Protein AF-A0A6C0B0J7-F1 (afdb_monomer_lite)

Structure (mmCIF, N/CA/C/O backbone):
data_AF-A0A6C0B0J7-F1
#
_entry.id   AF-A0A6C0B0J7-F1
#
loop_
_atom_site.group_PDB
_atom_site.id
_atom_site.type_symbol
_atom_site.label_atom_id
_atom_site.label_alt_id
_atom_site.label_comp_id
_atom_site.label_asym_id
_atom_site.label_entity_id
_atom_site.label_seq_id
_atom_site.pdbx_PDB_ins_code
_atom_site.Cartn_x
_atom_site.Cartn_y
_atom_site.Cartn_z
_atom_site.occupancy
_atom_site.B_iso_or_equiv
_atom_site.auth_seq_id
_atom_site.auth_comp_id
_atom_site.auth_asym_id
_atom_site.auth_atom_id
_atom_site.pdbx_PDB_model_num
ATOM 1 N N . MET A 1 1 ? 29.605 15.758 13.268 1.00 41.44 1 MET A N 1
ATOM 2 C CA . MET A 1 1 ? 28.356 16.310 13.845 1.00 41.44 1 MET A CA 1
ATOM 3 C C . MET A 1 1 ? 27.513 16.859 12.708 1.00 41.44 1 MET A C 1
ATOM 5 O O . MET A 1 1 ? 28.053 17.612 11.910 1.00 41.44 1 MET A O 1
ATOM 9 N N . LYS A 1 2 ? 26.243 16.453 12.584 1.00 50.75 2 LYS A N 1
ATOM 10 C CA . LYS A 1 2 ? 25.345 16.986 11.546 1.00 50.75 2 LYS A CA 1
ATOM 11 C C . LYS A 1 2 ? 25.038 18.454 11.876 1.00 50.75 2 LYS A C 1
ATOM 13 O O . LYS A 1 2 ? 24.606 18.749 12.987 1.00 50.75 2 LYS A O 1
ATOM 18 N N . THR A 1 3 ? 25.334 19.365 10.956 1.00 81.12 3 THR A N 1
ATOM 19 C CA . THR A 1 3 ? 25.018 20.794 11.077 1.00 81.12 3 THR A CA 1
ATOM 20 C C . THR A 1 3 ? 23.512 21.006 10.946 1.00 81.12 3 THR A C 1
ATOM 22 O O . THR A 1 3 ? 22.916 20.465 10.020 1.00 81.12 3 THR A O 1
ATOM 25 N N . PHE A 1 4 ? 22.918 21.794 11.847 1.00 84.69 4 PHE A N 1
ATOM 26 C CA . PHE A 1 4 ? 21.488 22.119 11.824 1.00 84.69 4 PHE A CA 1
ATOM 27 C C . PHE A 1 4 ? 21.094 22.841 10.521 1.00 84.69 4 PHE A C 1
ATOM 29 O O . PHE A 1 4 ? 21.651 23.900 10.208 1.00 84.69 4 PHE A O 1
ATOM 36 N N . ASN A 1 5 ? 20.142 22.280 9.777 1.00 87.31 5 ASN A N 1
ATOM 37 C CA . ASN A 1 5 ? 19.631 22.813 8.518 1.00 87.31 5 ASN A CA 1
ATOM 38 C C . ASN A 1 5 ? 18.439 23.755 8.764 1.00 87.31 5 ASN A C 1
ATOM 40 O O . ASN A 1 5 ? 17.275 23.360 8.754 1.00 87.31 5 ASN A O 1
ATOM 44 N N . TRP A 1 6 ? 18.741 25.031 8.995 1.00 91.12 6 TRP A N 1
ATOM 45 C CA . TRP A 1 6 ? 17.732 26.038 9.334 1.00 91.12 6 TRP A CA 1
ATOM 46 C C . TRP A 1 6 ? 16.707 26.295 8.215 1.00 91.12 6 TRP A C 1
ATOM 48 O O . TRP A 1 6 ? 15.561 26.614 8.523 1.00 91.12 6 TRP A O 1
ATOM 58 N N . GLU A 1 7 ? 17.091 26.139 6.946 1.00 87.44 7 GLU A N 1
ATOM 59 C CA . GLU A 1 7 ? 16.191 26.320 5.799 1.00 87.44 7 GLU A CA 1
ATOM 60 C C . GLU A 1 7 ? 15.142 25.211 5.775 1.00 87.44 7 GLU A C 1
ATOM 62 O O . GLU A 1 7 ? 13.945 25.492 5.723 1.00 87.44 7 GLU A O 1
ATOM 67 N N . GLN A 1 8 ? 15.582 23.956 5.933 1.00 79.12 8 GLN A N 1
ATOM 68 C CA . GLN A 1 8 ? 14.677 22.814 6.048 1.00 79.12 8 GLN A CA 1
ATOM 69 C C . GLN A 1 8 ? 13.785 22.929 7.286 1.00 79.12 8 GLN A C 1
ATOM 71 O O . GLN A 1 8 ? 12.595 22.638 7.223 1.00 79.12 8 GLN A O 1
ATOM 76 N N . TYR A 1 9 ? 14.339 23.396 8.405 1.00 83.94 9 TYR A N 1
ATOM 77 C CA . TYR A 1 9 ? 13.578 23.630 9.626 1.00 83.94 9 TYR A CA 1
ATOM 78 C C . TYR A 1 9 ? 12.447 24.650 9.423 1.00 83.94 9 TYR A C 1
ATOM 80 O O . TYR A 1 9 ? 11.327 24.393 9.839 1.00 83.94 9 TYR A O 1
ATOM 88 N N . ILE A 1 10 ? 12.692 25.781 8.754 1.00 84.69 10 ILE A N 1
ATOM 89 C CA . ILE A 1 10 ? 11.620 26.747 8.445 1.00 84.69 10 ILE A CA 1
ATOM 90 C C . ILE A 1 10 ? 10.615 26.148 7.458 1.00 84.69 10 ILE A C 1
ATOM 92 O O . ILE A 1 10 ? 9.412 26.316 7.633 1.00 84.69 10 ILE A O 1
ATOM 96 N N . GLN A 1 11 ? 11.091 25.423 6.444 1.00 74.00 11 GLN A N 1
ATOM 97 C CA . GLN A 1 11 ? 10.222 24.782 5.457 1.00 74.00 11 GLN A CA 1
ATOM 98 C C . GLN A 1 11 ? 9.265 23.765 6.097 1.00 74.00 11 GLN A C 1
ATOM 100 O O . GLN A 1 11 ? 8.118 23.645 5.673 1.00 74.00 11 GLN A O 1
ATOM 105 N N . ASN A 1 12 ? 9.726 23.058 7.127 1.00 65.12 12 ASN A N 1
ATOM 106 C CA . ASN A 1 12 ? 8.940 22.079 7.869 1.00 65.12 12 ASN A CA 1
ATOM 107 C C . ASN A 1 12 ? 7.798 22.702 8.693 1.00 65.12 12 ASN A C 1
ATOM 109 O O . ASN A 1 12 ? 6.812 22.020 8.958 1.00 65.12 12 ASN A O 1
ATOM 113 N N . TYR A 1 13 ? 7.930 23.963 9.119 1.00 69.69 13 TYR A N 1
ATOM 114 C CA . TYR A 1 13 ? 7.035 24.602 10.088 1.00 69.69 13 TYR A CA 1
ATOM 115 C C . TYR A 1 13 ? 6.579 25.978 9.577 1.00 69.69 13 TYR A C 1
ATOM 117 O O . TYR A 1 13 ? 7.269 26.977 9.802 1.00 69.69 13 TYR A O 1
ATOM 125 N N . PRO A 1 14 ? 5.420 26.058 8.891 1.00 72.81 14 PRO A N 1
ATOM 126 C CA . PRO A 1 14 ? 4.934 27.293 8.269 1.00 72.81 14 PRO A CA 1
ATOM 127 C C . PRO A 1 14 ? 4.754 28.479 9.230 1.00 72.81 14 PRO A C 1
ATOM 129 O O . PRO A 1 14 ? 4.860 29.627 8.802 1.00 72.81 14 PRO A O 1
ATOM 132 N N . ASP A 1 15 ? 4.537 28.226 10.526 1.00 75.88 15 ASP A N 1
ATOM 133 C CA . ASP A 1 15 ? 4.487 29.249 11.584 1.00 75.88 15 ASP A CA 1
ATOM 134 C C . ASP A 1 15 ? 5.821 29.992 11.770 1.00 75.88 15 ASP A C 1
ATOM 136 O O . ASP A 1 15 ? 5.853 31.088 12.328 1.00 75.88 15 ASP A O 1
ATOM 140 N N . LEU A 1 16 ? 6.920 29.428 11.265 1.00 85.31 16 LEU A N 1
ATOM 141 C CA . LEU A 1 16 ? 8.257 30.019 11.291 1.00 85.31 16 LEU A CA 1
ATOM 142 C C . LEU A 1 16 ? 8.605 30.760 9.991 1.00 85.31 16 LEU A C 1
ATOM 144 O O . LEU A 1 16 ? 9.751 31.186 9.813 1.00 85.31 16 LEU A O 1
ATOM 148 N N . SER A 1 17 ? 7.646 30.913 9.072 1.00 83.44 17 SER A N 1
ATOM 149 C CA . SER A 1 17 ? 7.853 31.625 7.811 1.00 83.44 17 SER A CA 1
ATOM 150 C C . SER A 1 17 ? 8.415 33.034 8.051 1.00 83.44 17 SER A C 1
ATOM 152 O O . SER A 1 17 ? 7.951 33.780 8.915 1.00 83.44 17 SER A O 1
ATOM 154 N N . GLY A 1 18 ? 9.467 33.393 7.310 1.00 87.44 18 GLY A N 1
ATOM 155 C CA . GLY A 1 18 ? 10.168 34.676 7.451 1.00 87.44 18 GLY A CA 1
ATOM 156 C C . GLY A 1 18 ? 11.221 34.733 8.567 1.00 87.44 18 GLY A C 1
ATOM 157 O O . GLY A 1 18 ? 11.810 35.792 8.807 1.00 87.44 18 GLY A O 1
ATOM 158 N N . PHE A 1 19 ? 11.499 33.626 9.261 1.00 93.69 19 PHE A N 1
ATOM 159 C CA . PHE A 1 19 ? 12.613 33.581 10.209 1.00 93.69 19 PHE A CA 1
ATOM 160 C C . PHE A 1 19 ? 13.960 33.678 9.479 1.00 93.69 19 PHE A C 1
ATOM 162 O O . PHE A 1 19 ? 14.177 33.071 8.435 1.00 93.69 19 PHE A O 1
ATOM 169 N N . THR A 1 20 ? 14.901 34.425 10.059 1.00 96.00 20 THR A N 1
ATOM 170 C CA . THR A 1 20 ? 16.307 34.371 9.636 1.00 96.00 20 THR A CA 1
ATOM 171 C C . THR A 1 20 ? 16.976 33.126 10.214 1.00 96.00 20 THR A C 1
ATOM 173 O O . THR A 1 20 ? 16.476 32.532 11.176 1.00 96.00 20 THR A O 1
ATOM 176 N N . ARG A 1 21 ? 18.160 32.774 9.704 1.00 93.94 21 ARG A N 1
ATOM 177 C CA . ARG A 1 21 ? 18.994 31.694 10.249 1.00 93.94 21 ARG A CA 1
ATOM 178 C C . ARG A 1 21 ? 19.170 31.787 11.767 1.00 93.94 21 ARG A C 1
ATOM 180 O O . ARG A 1 21 ? 18.947 30.801 12.470 1.00 93.94 21 ARG A O 1
ATOM 187 N N . GLU A 1 22 ? 19.521 32.960 12.298 1.00 95.44 22 GLU A N 1
ATOM 188 C CA . GLU A 1 22 ? 19.714 33.149 13.743 1.00 95.44 22 GLU A CA 1
ATOM 189 C C . GLU A 1 22 ? 18.412 32.944 14.523 1.00 95.44 22 GLU A C 1
ATOM 191 O O . GLU A 1 22 ? 18.432 32.342 15.600 1.00 95.44 22 GLU A O 1
ATOM 196 N N . LYS A 1 23 ? 17.276 33.420 13.991 1.00 95.50 23 LYS A N 1
ATOM 197 C CA . LYS A 1 23 ? 15.959 33.247 14.622 1.00 95.50 23 LYS A CA 1
ATOM 198 C C . LYS A 1 23 ? 15.533 31.780 14.630 1.00 95.50 23 LYS A C 1
ATOM 200 O O . LYS A 1 23 ? 15.104 31.298 15.675 1.00 95.50 23 LYS A O 1
ATOM 205 N N . ALA A 1 24 ? 15.716 31.063 13.522 1.00 92.81 24 ALA A N 1
ATOM 206 C CA . ALA A 1 24 ? 15.414 29.638 13.410 1.00 92.81 24 ALA A CA 1
ATOM 207 C C . ALA A 1 24 ? 16.263 28.792 14.370 1.00 92.81 24 ALA A C 1
ATOM 209 O O . ALA A 1 24 ? 15.718 27.989 15.126 1.00 92.81 24 ALA A O 1
ATOM 210 N N . ILE A 1 25 ? 17.579 29.034 14.430 1.00 93.62 25 ILE A N 1
ATOM 211 C CA . ILE A 1 25 ? 18.482 28.344 15.369 1.00 93.62 25 ILE A CA 1
ATOM 212 C C . ILE A 1 25 ? 18.090 28.636 16.823 1.00 93.62 25 ILE A C 1
ATOM 214 O O . ILE A 1 25 ? 18.052 27.730 17.662 1.00 93.62 25 ILE A O 1
ATOM 218 N N . ARG A 1 26 ? 17.790 29.901 17.146 1.00 94.69 26 ARG A N 1
ATOM 219 C CA . ARG A 1 26 ? 17.382 30.303 18.499 1.00 94.69 26 ARG A CA 1
ATOM 220 C C . ARG A 1 26 ? 16.058 29.654 18.893 1.00 94.69 26 ARG A C 1
ATOM 222 O O . ARG A 1 26 ? 15.950 29.148 20.007 1.00 94.69 26 ARG A O 1
ATOM 229 N N . HIS A 1 27 ? 15.084 29.642 17.986 1.00 94.06 27 HIS A N 1
ATOM 230 C CA . HIS A 1 27 ? 13.800 28.985 18.200 1.00 94.06 27 HIS A CA 1
ATOM 231 C C . HIS A 1 27 ? 13.981 27.486 18.421 1.00 94.06 27 HIS A C 1
ATOM 233 O O . HIS A 1 27 ? 13.477 26.950 19.404 1.00 94.06 27 HIS A O 1
ATOM 239 N N . TYR A 1 28 ? 14.740 26.811 17.556 1.00 88.94 28 TYR A N 1
ATOM 240 C CA . TYR A 1 28 ? 14.976 25.376 17.673 1.00 88.94 28 TYR A CA 1
ATOM 241 C C . TYR A 1 28 ? 15.604 24.995 19.018 1.00 88.94 28 TYR A C 1
ATOM 243 O O . TYR A 1 28 ? 15.132 24.086 19.699 1.00 88.94 28 TYR A O 1
ATOM 251 N N . ASN A 1 29 ? 16.629 25.734 19.451 1.00 90.12 29 ASN A N 1
ATOM 252 C CA . ASN A 1 29 ? 17.297 25.464 20.723 1.00 90.12 29 ASN A CA 1
ATOM 253 C C . ASN A 1 29 ? 16.429 25.776 21.948 1.00 90.12 29 ASN A C 1
ATOM 255 O O . ASN A 1 29 ? 16.554 25.088 22.960 1.00 90.12 29 ASN A O 1
ATOM 259 N N . ARG A 1 30 ? 15.577 26.806 21.877 1.00 89.75 30 ARG A N 1
ATOM 260 C CA . ARG A 1 30 ? 14.760 27.252 23.016 1.00 89.75 30 ARG A CA 1
ATOM 261 C C . ARG A 1 30 ? 13.450 26.474 23.152 1.00 89.75 30 ARG A C 1
ATOM 263 O O . ARG A 1 30 ? 13.053 26.165 24.274 1.00 89.75 30 ARG A O 1
ATOM 270 N N .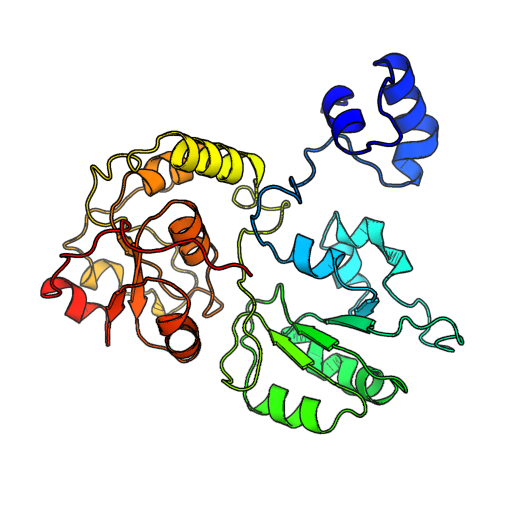 PHE A 1 31 ? 12.814 26.167 22.027 1.00 75.06 31 PHE A N 1
ATOM 271 C CA . PHE A 1 31 ? 11.468 25.599 21.951 1.00 75.06 31 PHE A CA 1
ATOM 272 C C . PHE A 1 31 ? 11.443 24.328 21.105 1.00 75.06 31 PHE A C 1
ATOM 274 O O . PHE A 1 31 ? 10.996 23.292 21.585 1.00 75.06 31 PHE A O 1
ATOM 281 N N . GLY A 1 32 ? 12.024 24.366 19.900 1.00 70.25 32 GLY A N 1
ATOM 282 C CA . GLY A 1 32 ? 11.896 23.285 18.918 1.00 70.25 32 GLY A CA 1
ATOM 283 C C . GLY A 1 32 ? 12.296 21.901 19.438 1.00 70.25 32 GLY A C 1
ATOM 284 O O . GLY A 1 32 ? 11.553 20.955 19.227 1.00 70.25 32 GLY A O 1
ATOM 285 N N . LYS A 1 33 ? 13.392 21.774 20.201 1.00 71.31 33 LYS A N 1
ATOM 286 C CA . LYS A 1 33 ? 13.793 20.487 20.812 1.00 71.31 33 LYS A CA 1
ATOM 287 C C . LYS A 1 33 ? 12.765 19.928 21.803 1.00 71.31 33 LYS A C 1
ATOM 289 O O . LYS A 1 33 ? 12.623 18.718 21.898 1.00 71.31 33 LYS A O 1
ATOM 294 N N . LYS A 1 34 ? 12.087 20.799 22.558 1.00 61.06 34 LYS A N 1
ATOM 295 C CA . LYS A 1 34 ? 11.054 20.410 23.536 1.00 61.06 34 LYS A CA 1
ATOM 296 C C . LYS A 1 34 ? 9.720 20.114 22.860 1.00 61.06 34 LYS A C 1
ATOM 298 O O . LYS A 1 34 ? 8.980 19.261 23.322 1.00 61.06 34 LYS A O 1
ATOM 303 N N . GLU A 1 35 ? 9.456 20.800 21.756 1.00 59.69 35 GLU 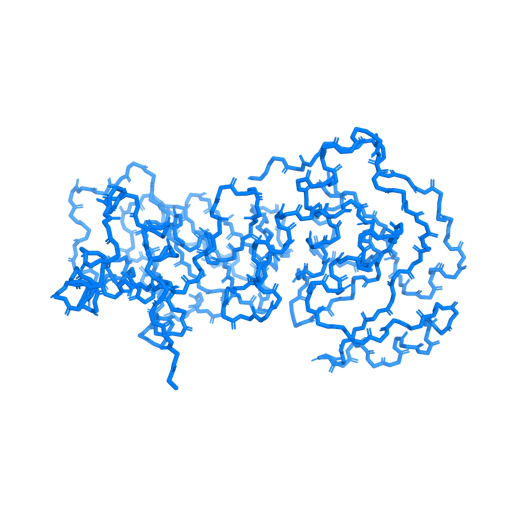A N 1
ATOM 304 C CA . GLU A 1 35 ? 8.308 20.582 20.872 1.00 59.69 35 GLU A CA 1
ATOM 305 C C . GLU A 1 35 ? 8.549 19.436 19.876 1.00 59.69 35 GLU A C 1
ATOM 307 O O . GLU A 1 35 ? 7.751 19.231 18.969 1.00 59.69 35 GLU A O 1
ATOM 312 N N . ASN A 1 36 ? 9.667 18.709 20.015 1.00 57.69 36 ASN A N 1
ATOM 313 C CA . ASN A 1 36 ? 10.103 17.636 19.123 1.00 57.69 36 ASN A CA 1
ATOM 314 C C . ASN A 1 36 ? 10.159 18.025 17.626 1.00 57.69 36 ASN A C 1
ATOM 316 O O . ASN A 1 36 ? 10.098 17.173 16.741 1.00 57.69 36 ASN A O 1
ATOM 320 N N . ARG A 1 37 ? 10.326 19.313 17.319 1.00 71.81 37 ARG A N 1
ATOM 321 C CA . ARG A 1 37 ? 10.528 19.794 15.952 1.00 71.81 37 ARG A CA 1
ATOM 322 C C . ARG A 1 37 ? 11.873 19.301 15.408 1.00 71.81 37 ARG A C 1
ATOM 324 O O . ARG A 1 37 ? 12.803 19.041 16.165 1.00 71.81 37 ARG A O 1
ATOM 331 N N . THR A 1 38 ? 12.003 19.205 14.089 1.00 74.75 38 THR A N 1
ATOM 332 C CA . THR A 1 38 ? 13.195 18.672 13.404 1.00 74.75 38 THR A CA 1
ATOM 333 C C . THR A 1 38 ? 13.564 19.480 12.163 1.00 74.75 38 THR A C 1
ATOM 335 O O . THR A 1 38 ? 12.697 20.024 11.484 1.00 74.75 38 THR A O 1
ATOM 338 N N . ASP A 1 39 ? 14.857 19.560 11.862 1.00 76.19 39 ASP A N 1
ATOM 339 C CA . ASP A 1 39 ? 15.434 20.101 10.624 1.00 76.19 39 ASP A CA 1
ATOM 340 C C . ASP A 1 39 ? 15.691 19.021 9.561 1.00 76.19 39 ASP A C 1
ATOM 342 O O . ASP A 1 39 ? 16.275 19.284 8.511 1.00 76.19 39 ASP A O 1
ATOM 346 N N . SER A 1 40 ? 15.269 17.785 9.831 1.00 71.31 40 SER A N 1
ATOM 347 C CA . SER A 1 40 ? 15.246 16.720 8.827 1.00 71.31 40 SER A CA 1
ATOM 348 C C . SER A 1 40 ? 14.117 16.968 7.833 1.00 71.31 40 SER A C 1
ATOM 350 O O . SER A 1 40 ? 13.081 17.501 8.211 1.00 71.31 40 SER A O 1
ATOM 352 N N . VAL A 1 41 ? 14.301 16.578 6.571 1.00 60.53 41 VAL A N 1
ATOM 353 C CA . VAL A 1 41 ? 13.258 16.685 5.539 1.00 60.53 41 VAL A CA 1
ATOM 354 C C . VAL A 1 41 ? 11.992 15.981 6.032 1.00 60.53 41 VAL A C 1
ATOM 356 O O . VAL A 1 41 ? 12.014 14.765 6.227 1.00 60.53 41 VAL A O 1
ATOM 359 N N . LEU A 1 42 ? 10.912 16.735 6.255 1.00 48.75 42 LEU A N 1
ATOM 360 C CA . LEU A 1 42 ? 9.598 16.142 6.487 1.00 48.75 42 LEU A CA 1
ATOM 361 C C . LEU A 1 42 ? 9.020 15.665 5.149 1.00 48.75 42 LEU A C 1
ATOM 363 O O . LEU A 1 42 ? 9.308 16.268 4.110 1.00 48.75 42 LEU A O 1
ATOM 367 N N . PRO A 1 43 ? 8.214 14.592 5.136 1.00 48.09 43 PRO A N 1
ATOM 368 C CA . PRO A 1 43 ? 7.530 14.174 3.923 1.00 48.09 43 PRO A CA 1
ATOM 369 C C . PRO A 1 43 ? 6.698 15.326 3.349 1.00 48.09 43 PRO A C 1
ATOM 371 O O . PRO A 1 43 ? 5.981 15.997 4.088 1.00 48.09 43 PRO A O 1
ATOM 374 N N . ASP A 1 44 ? 6.756 15.550 2.034 1.00 50.75 44 ASP A N 1
ATOM 375 C CA . ASP A 1 44 ? 5.811 16.464 1.387 1.00 50.75 44 ASP A CA 1
ATOM 376 C C . ASP A 1 44 ? 4.432 15.793 1.411 1.00 50.75 44 ASP A C 1
ATOM 378 O O . ASP A 1 44 ? 4.180 14.820 0.696 1.00 50.75 44 ASP A O 1
ATOM 382 N N . PHE A 1 45 ? 3.545 16.264 2.289 1.00 48.47 45 PHE A N 1
ATOM 383 C CA . PHE A 1 45 ? 2.208 15.695 2.452 1.00 48.47 45 PHE A CA 1
ATOM 384 C C . PHE A 1 45 ? 1.262 16.034 1.290 1.00 48.47 45 PHE A C 1
ATOM 386 O O . PHE A 1 45 ? 0.296 15.297 1.091 1.00 48.47 45 PHE A O 1
ATOM 393 N N . ASN A 1 46 ? 1.588 17.044 0.475 1.00 50.31 46 ASN A N 1
ATOM 394 C CA . ASN A 1 46 ? 0.723 17.604 -0.569 1.00 50.31 46 ASN A CA 1
ATOM 395 C C . ASN A 1 46 ? 1.039 17.099 -1.988 1.00 50.31 46 ASN A C 1
ATOM 397 O O . ASN A 1 46 ? 0.360 17.475 -2.937 1.00 50.31 46 ASN A O 1
ATOM 401 N N . ASN A 1 47 ? 2.036 16.231 -2.156 1.00 62.44 47 ASN A N 1
ATOM 402 C CA . ASN A 1 47 ? 2.456 15.703 -3.462 1.00 62.44 47 ASN A CA 1
ATOM 403 C C . ASN A 1 47 ? 1.588 14.557 -4.029 1.00 62.44 47 ASN A C 1
ATOM 405 O O . ASN A 1 47 ? 2.031 13.874 -4.947 1.00 62.44 47 ASN A O 1
ATOM 409 N N . GLY A 1 48 ? 0.405 14.288 -3.465 1.00 75.81 48 GLY A N 1
ATOM 410 C CA . GLY A 1 48 ? -0.468 13.182 -3.894 1.00 75.81 48 GLY A CA 1
ATOM 411 C C . GLY A 1 48 ? 0.057 11.768 -3.585 1.00 75.81 48 GLY A C 1
ATOM 412 O O . GLY A 1 48 ? -0.641 10.788 -3.823 1.00 75.81 48 GLY A O 1
ATOM 413 N N . ILE A 1 49 ? 1.263 11.629 -3.018 1.00 87.44 49 ILE A N 1
ATOM 414 C CA . ILE A 1 49 ? 1.825 10.327 -2.631 1.00 87.44 49 ILE A CA 1
ATOM 415 C C . ILE A 1 49 ? 1.159 9.860 -1.346 1.00 87.44 49 ILE A C 1
ATOM 417 O O . ILE A 1 49 ? 1.101 10.611 -0.372 1.00 87.44 49 ILE A O 1
ATOM 421 N N . ILE A 1 50 ? 0.715 8.613 -1.305 1.00 90.69 50 ILE A N 1
ATOM 422 C CA . ILE A 1 50 ? 0.163 7.993 -0.105 1.00 90.69 50 ILE A CA 1
ATOM 423 C C . ILE A 1 50 ? 1.287 7.253 0.611 1.00 90.69 50 ILE A C 1
ATOM 425 O O . ILE A 1 50 ? 2.150 6.657 -0.024 1.00 90.69 50 ILE A O 1
ATOM 429 N N . SER A 1 51 ? 1.295 7.314 1.936 1.00 92.31 51 SER A N 1
ATOM 430 C CA . SER A 1 51 ? 2.106 6.449 2.789 1.00 92.31 51 SER A CA 1
ATOM 431 C C . SER A 1 51 ? 1.340 6.202 4.078 1.00 92.31 51 SER A C 1
ATOM 433 O O . SER A 1 51 ? 0.443 6.978 4.437 1.00 92.31 51 SER A O 1
ATOM 435 N N . GLY A 1 52 ? 1.698 5.150 4.807 1.00 91.75 52 GLY A N 1
ATOM 436 C CA . GLY A 1 52 ? 1.015 4.878 6.062 1.00 91.75 52 GLY A CA 1
ATOM 437 C C . GLY A 1 52 ? 1.260 5.937 7.134 1.00 91.75 52 GLY A C 1
ATOM 438 O O . GLY A 1 52 ? 0.344 6.217 7.895 1.00 91.75 52 GLY A O 1
ATOM 439 N N . GLU A 1 53 ? 2.417 6.613 7.140 1.00 89.56 53 GLU A N 1
ATOM 440 C CA . GLU A 1 53 ? 2.623 7.829 7.947 1.00 89.56 53 GLU A CA 1
ATOM 441 C C . GLU A 1 53 ? 1.549 8.894 7.661 1.00 89.56 53 GLU A C 1
ATOM 443 O O . GLU A 1 53 ? 0.955 9.435 8.594 1.00 89.56 53 GLU A O 1
ATOM 448 N N . LYS A 1 54 ? 1.235 9.174 6.385 1.00 89.25 54 LYS A N 1
ATOM 449 C CA . LYS A 1 54 ? 0.185 10.153 6.043 1.00 89.25 54 LYS A CA 1
ATOM 450 C C . LYS A 1 54 ? -1.201 9.688 6.487 1.00 89.25 54 LYS A C 1
ATOM 452 O O . LYS A 1 54 ? -1.998 10.508 6.937 1.00 89.25 54 LYS A O 1
ATOM 457 N N . ILE A 1 55 ? -1.496 8.394 6.353 1.00 91.19 55 ILE A N 1
ATOM 458 C CA . ILE A 1 55 ? -2.778 7.807 6.775 1.00 91.19 55 ILE A CA 1
ATOM 459 C C . ILE A 1 55 ? -2.937 7.915 8.295 1.00 91.19 55 ILE A C 1
ATOM 461 O O . ILE A 1 55 ? -3.967 8.392 8.767 1.00 91.19 55 ILE A O 1
ATOM 465 N N . GLN A 1 56 ? -1.898 7.558 9.052 1.00 90.38 56 GLN A N 1
ATOM 466 C CA . GLN A 1 56 ? -1.866 7.695 10.509 1.00 90.38 56 GLN A CA 1
ATOM 467 C C . GLN A 1 56 ? -2.115 9.144 10.941 1.00 90.38 56 GLN A C 1
ATOM 469 O O . GLN A 1 56 ? -2.962 9.398 11.793 1.00 90.38 56 GLN A O 1
ATOM 474 N N . LEU A 1 57 ? -1.435 10.109 10.315 1.00 89.06 57 LEU A N 1
ATOM 475 C CA . LEU A 1 57 ? -1.567 11.529 10.656 1.00 89.06 57 LEU A CA 1
ATOM 476 C C . LEU A 1 57 ? -2.956 12.113 10.360 1.00 89.06 57 LEU A C 1
ATOM 478 O O . LEU A 1 57 ? -3.351 13.074 11.022 1.00 89.06 57 LEU A O 1
ATOM 482 N N . ARG A 1 58 ? -3.692 11.538 9.400 1.00 88.75 58 ARG A N 1
ATOM 483 C CA . ARG A 1 58 ? -5.070 11.928 9.050 1.00 88.75 58 ARG A CA 1
ATOM 484 C C . ARG A 1 58 ? -6.136 11.345 9.980 1.00 88.75 58 ARG A C 1
ATOM 486 O O . ARG A 1 58 ? -7.282 11.785 9.900 1.00 88.75 58 ARG A O 1
ATOM 493 N N . CYS A 1 59 ? -5.786 10.372 10.819 1.00 90.56 59 CYS A N 1
ATOM 494 C CA . CYS A 1 59 ? -6.690 9.846 11.835 1.00 90.56 59 CYS A CA 1
ATOM 495 C C . CYS A 1 59 ? -6.732 10.780 13.053 1.00 90.56 59 CYS A C 1
ATOM 497 O O . CYS A 1 59 ? -5.750 11.458 13.369 1.00 90.56 59 CYS A O 1
ATOM 499 N N . ASP A 1 60 ? -7.880 10.818 13.729 1.00 87.69 60 ASP A N 1
ATOM 500 C CA . ASP A 1 60 ? -8.083 11.625 14.934 1.00 87.69 60 ASP A CA 1
ATOM 501 C C . ASP A 1 60 ? -7.446 10.956 16.156 1.00 87.69 60 ASP A C 1
ATOM 503 O O . ASP A 1 60 ? -6.835 11.635 16.981 1.00 87.69 60 ASP A O 1
ATOM 507 N N . TYR A 1 61 ? -7.547 9.626 16.236 1.00 88.12 61 TYR A N 1
ATOM 508 C CA . TYR A 1 61 ? -7.014 8.830 17.339 1.00 88.12 61 TYR A CA 1
ATOM 509 C C . TYR A 1 61 ? -6.208 7.636 16.848 1.00 88.12 61 TYR A C 1
ATOM 511 O O . TYR A 1 61 ? -6.405 7.131 15.739 1.00 88.12 61 TYR A O 1
ATOM 519 N N . PHE A 1 62 ? -5.328 7.158 17.721 1.00 88.69 62 PHE A N 1
ATOM 520 C CA . PHE A 1 62 ? -4.496 5.992 17.482 1.00 88.69 62 PHE A CA 1
ATOM 521 C C . PHE A 1 62 ? -4.656 4.960 18.597 1.00 88.69 62 PHE A C 1
ATOM 523 O O . PHE A 1 62 ? -4.552 5.277 19.783 1.00 88.69 62 PHE A O 1
ATOM 530 N N . ILE A 1 63 ? -4.839 3.704 18.197 1.00 88.12 63 ILE A N 1
ATOM 531 C CA . ILE A 1 63 ? -4.833 2.536 19.071 1.00 88.12 63 ILE A CA 1
ATOM 532 C C . ILE A 1 63 ? -3.527 1.766 18.872 1.00 88.12 63 ILE A C 1
ATOM 534 O O . ILE A 1 63 ? -3.251 1.251 17.786 1.00 88.12 63 ILE A O 1
ATOM 538 N N . GLY A 1 64 ? -2.732 1.671 19.936 1.00 87.56 64 GLY A N 1
ATOM 539 C CA . GLY A 1 64 ? -1.515 0.870 19.970 1.00 87.56 64 GLY A CA 1
ATOM 540 C C . GLY A 1 64 ? -0.743 1.030 21.273 1.00 87.56 64 GLY A C 1
ATOM 541 O O . GLY A 1 64 ? -1.201 1.655 22.230 1.00 87.56 64 GLY A O 1
ATOM 542 N N . THR A 1 65 ? 0.446 0.443 21.308 1.00 86.00 65 THR A N 1
ATOM 543 C CA . THR A 1 65 ? 1.322 0.407 22.483 1.00 86.00 65 THR A CA 1
ATOM 544 C C . THR A 1 65 ? 2.245 1.632 22.572 1.00 86.00 65 THR A C 1
ATOM 546 O O . THR A 1 65 ? 2.425 2.393 21.623 1.00 86.00 65 THR A O 1
ATOM 549 N N . LEU A 1 66 ? 2.934 1.813 23.704 1.00 81.62 66 LEU A N 1
ATOM 550 C CA . LEU A 1 66 ? 4.004 2.820 23.797 1.00 81.62 66 LEU A CA 1
ATOM 551 C C . LEU A 1 66 ? 5.168 2.535 22.832 1.00 81.62 66 LEU A C 1
ATOM 553 O O . LEU A 1 66 ? 5.848 3.462 22.390 1.00 81.62 66 LEU A O 1
ATOM 557 N N . TYR A 1 67 ? 5.421 1.264 22.511 1.00 84.94 67 TYR A N 1
ATOM 558 C CA . TYR A 1 67 ? 6.433 0.890 21.525 1.00 84.94 67 TYR A CA 1
ATOM 559 C C . TYR A 1 67 ? 6.048 1.400 20.131 1.00 84.94 67 TYR A C 1
ATOM 561 O O . TYR A 1 67 ? 6.869 2.000 19.436 1.00 84.94 67 TYR A O 1
ATOM 569 N N . ASP A 1 68 ? 4.779 1.237 19.772 1.00 84.62 68 ASP A N 1
ATOM 570 C CA . ASP A 1 68 ? 4.194 1.679 18.508 1.00 84.62 68 ASP A CA 1
ATOM 571 C C . ASP A 1 68 ? 4.322 3.198 18.304 1.00 84.62 68 ASP A C 1
ATOM 573 O O . ASP A 1 68 ? 4.732 3.638 17.227 1.00 84.62 68 ASP A O 1
ATOM 577 N N . ILE A 1 69 ? 4.068 3.990 19.357 1.00 77.44 69 ILE A N 1
ATOM 578 C CA . ILE A 1 69 ? 4.290 5.451 19.376 1.00 77.44 69 ILE A CA 1
ATOM 579 C C . ILE A 1 69 ? 5.746 5.784 19.064 1.00 77.44 69 ILE A C 1
ATOM 581 O O . ILE A 1 69 ? 6.051 6.651 18.249 1.00 77.44 69 ILE A O 1
ATOM 585 N N . ASN A 1 70 ? 6.663 5.119 19.766 1.00 80.00 70 ASN A N 1
ATOM 586 C CA . ASN A 1 70 ? 8.072 5.488 19.759 1.00 80.00 70 ASN A CA 1
ATOM 587 C C . ASN A 1 70 ? 8.823 5.003 18.516 1.00 80.00 70 ASN A C 1
ATOM 589 O O . ASN A 1 70 ? 9.902 5.524 18.231 1.00 80.00 70 ASN A O 1
ATOM 593 N N . SER A 1 71 ? 8.268 4.029 17.793 1.00 79.06 71 SER A N 1
ATOM 594 C CA . SER A 1 71 ? 8.896 3.422 16.617 1.00 79.06 71 SER A CA 1
ATOM 595 C C . SER A 1 71 ? 8.814 4.296 15.365 1.00 79.06 71 SER A C 1
ATOM 597 O O . SER A 1 71 ? 9.660 4.170 14.482 1.00 79.06 71 SER A O 1
ATOM 599 N N . ASN A 1 72 ? 7.835 5.202 15.283 1.00 77.69 72 ASN A N 1
ATOM 600 C CA . ASN A 1 72 ? 7.678 6.114 14.154 1.00 77.69 72 ASN A CA 1
ATOM 601 C C . ASN A 1 72 ? 7.987 7.561 14.589 1.00 77.69 72 ASN A C 1
ATOM 603 O O . ASN A 1 72 ? 7.233 8.126 15.384 1.00 77.69 72 ASN A O 1
ATOM 607 N N . PRO A 1 73 ? 9.058 8.193 14.065 1.00 75.44 73 PRO A N 1
ATOM 608 C CA . PRO A 1 73 ? 9.473 9.534 14.474 1.00 75.44 73 PRO A CA 1
ATOM 609 C C . PRO A 1 73 ? 8.397 10.611 14.327 1.00 75.44 73 PRO A C 1
ATOM 611 O O . PRO A 1 73 ? 8.395 11.547 15.120 1.00 75.44 73 PRO A O 1
ATOM 614 N N . LEU A 1 74 ? 7.499 10.489 13.343 1.00 78.12 74 LEU A N 1
ATOM 615 C CA . LEU A 1 74 ? 6.419 11.452 13.114 1.00 78.12 74 LEU A CA 1
ATOM 616 C C . LEU A 1 74 ? 5.258 11.226 14.080 1.00 78.12 74 LEU A C 1
ATOM 618 O O . LEU A 1 74 ? 4.752 12.173 14.670 1.00 78.12 74 LEU A O 1
ATOM 622 N N . ILE A 1 75 ? 4.873 9.969 14.298 1.00 79.38 75 ILE A N 1
ATOM 623 C CA . ILE A 1 75 ? 3.784 9.619 15.223 1.00 79.38 75 ILE A CA 1
ATOM 624 C C . ILE A 1 75 ? 4.181 9.872 16.676 1.00 79.38 75 ILE A C 1
ATOM 626 O O . ILE A 1 75 ? 3.345 10.260 17.487 1.00 79.38 75 ILE A O 1
ATOM 630 N N . LYS A 1 76 ? 5.474 9.780 16.994 1.00 77.19 76 LYS A N 1
ATOM 631 C CA . LYS A 1 76 ? 6.020 10.196 18.287 1.00 77.19 76 LYS A CA 1
ATOM 632 C C . LYS A 1 76 ? 5.779 11.681 18.600 1.00 77.19 76 LYS A C 1
ATOM 634 O O . LYS A 1 76 ? 5.809 12.059 19.767 1.00 77.19 76 LYS A O 1
ATOM 639 N N . LEU A 1 77 ? 5.547 12.532 17.599 1.00 77.25 77 LEU A N 1
ATOM 640 C CA . LEU A 1 77 ? 5.177 13.943 17.806 1.00 77.25 77 LEU A CA 1
ATOM 641 C C . LEU A 1 77 ? 3.694 14.098 18.173 1.00 77.25 77 LEU A C 1
ATOM 643 O O . LEU A 1 77 ? 3.292 15.084 18.784 1.00 77.25 77 LEU A O 1
ATOM 647 N N . GLU A 1 78 ? 2.893 13.086 17.856 1.00 78.06 78 GLU A N 1
ATOM 648 C CA . GLU A 1 78 ? 1.436 13.085 17.927 1.00 78.06 78 GLU A CA 1
ATOM 649 C C . GLU A 1 78 ? 0.921 12.300 19.139 1.00 78.06 78 GLU A C 1
ATOM 651 O O . GLU A 1 78 ? -0.159 11.718 19.100 1.00 78.06 78 GLU A O 1
ATOM 656 N N . VAL A 1 79 ? 1.676 12.282 20.244 1.00 75.44 79 VAL A N 1
ATOM 657 C CA . VAL A 1 79 ? 1.310 11.529 21.462 1.00 75.44 79 VAL A CA 1
ATOM 658 C C . VAL A 1 79 ? -0.079 11.882 21.995 1.00 75.44 79 VAL A C 1
ATOM 660 O O . VAL A 1 79 ? -0.734 11.041 22.587 1.00 75.44 79 VAL A O 1
ATOM 663 N N . HIS A 1 80 ? -0.565 13.096 21.731 1.00 73.69 80 HIS A N 1
ATOM 664 C CA . HIS A 1 80 ? -1.901 13.552 22.116 1.00 73.69 80 HIS A CA 1
ATOM 665 C C . HIS A 1 80 ? -3.042 12.809 21.393 1.00 73.69 80 HIS A C 1
ATOM 667 O O . HIS A 1 80 ? -4.173 12.825 21.873 1.00 73.69 80 HIS A O 1
ATOM 673 N N . LYS A 1 81 ? -2.762 12.150 20.258 1.00 80.62 81 LYS A N 1
ATOM 674 C CA . LYS A 1 81 ? -3.708 11.265 19.552 1.00 80.62 81 LYS A CA 1
ATOM 675 C C . LYS A 1 81 ? -3.797 9.874 20.183 1.00 80.62 81 LYS A C 1
ATOM 677 O O . LYS A 1 81 ? -4.683 9.101 19.823 1.00 80.62 81 LYS A O 1
ATOM 682 N N . PHE A 1 82 ? -2.894 9.559 21.114 1.00 77.62 82 PHE A N 1
ATOM 683 C CA . PHE A 1 82 ? -2.930 8.355 21.931 1.00 77.62 82 PHE A CA 1
ATOM 684 C C . PHE A 1 82 ? -3.596 8.700 23.258 1.00 77.62 82 PHE A C 1
ATOM 686 O O . PHE A 1 82 ? -3.062 9.489 24.037 1.00 77.62 82 PHE A O 1
ATOM 693 N N . PRO A 1 83 ? -4.763 8.138 23.556 1.00 68.06 83 PRO A N 1
ATOM 694 C CA . PRO A 1 83 ? -5.434 8.458 24.806 1.00 68.06 83 PRO A CA 1
ATOM 695 C C . PRO A 1 83 ? -4.706 7.813 25.997 1.00 68.06 83 PRO A C 1
ATOM 697 O O . PRO A 1 83 ? -4.660 6.593 26.141 1.00 68.06 83 PRO A O 1
ATOM 700 N N . GLU A 1 84 ? -4.135 8.660 26.866 1.00 57.66 84 GLU A N 1
ATOM 701 C CA . GLU A 1 84 ? -3.313 8.270 28.030 1.00 57.66 84 GLU A CA 1
ATOM 702 C C . GLU A 1 84 ? -4.064 7.391 29.045 1.00 57.66 84 GLU A C 1
ATOM 704 O O . GLU A 1 84 ? -3.475 6.531 29.700 1.00 57.66 84 GLU A O 1
ATOM 709 N N . LYS A 1 85 ? -5.378 7.592 29.159 1.00 51.69 85 LYS A N 1
ATOM 710 C CA . LYS A 1 85 ? -6.367 6.688 29.752 1.00 51.69 85 LYS A CA 1
ATOM 711 C C . LYS A 1 85 ? -7.660 6.959 28.995 1.00 51.69 85 LYS A C 1
ATOM 713 O O . LYS A 1 85 ? -8.089 8.106 28.954 1.00 51.69 85 LYS A O 1
ATOM 718 N N . TRP A 1 86 ? -8.313 5.937 28.451 1.00 55.00 86 TRP A N 1
ATOM 719 C CA . TRP A 1 86 ? -9.600 6.022 27.730 1.00 55.00 86 TRP A CA 1
ATOM 720 C C . TRP A 1 86 ? -10.794 6.458 28.614 1.00 55.00 86 TRP A C 1
ATOM 722 O O . TRP A 1 86 ? -11.956 6.202 28.309 1.00 55.00 86 TRP A O 1
ATOM 732 N N . LEU A 1 87 ? -10.517 7.104 29.748 1.00 44.31 87 LEU A N 1
ATOM 733 C CA . LEU A 1 87 ? -11.492 7.639 30.678 1.00 44.31 87 LEU A CA 1
ATOM 734 C C . LEU A 1 87 ? -12.106 8.900 30.082 1.00 44.31 87 LEU A C 1
ATOM 736 O O . LEU A 1 87 ? -11.573 9.999 30.209 1.00 44.31 87 LEU A O 1
ATOM 740 N N . LYS A 1 88 ? -13.294 8.671 29.523 1.00 46.88 88 LYS A N 1
ATOM 741 C CA . LYS A 1 88 ? -14.271 9.651 29.062 1.00 46.88 88 LYS A CA 1
ATOM 742 C C . LYS A 1 88 ? -13.832 10.341 27.782 1.00 46.88 88 LYS A C 1
ATOM 744 O O . LYS A 1 88 ? -13.260 11.425 27.806 1.00 46.88 88 LYS A O 1
ATOM 749 N N . PHE A 1 89 ? -14.222 9.740 26.660 1.00 51.78 89 PHE A N 1
ATOM 750 C CA . PHE A 1 89 ? -14.612 10.536 25.504 1.00 51.78 89 PHE A CA 1
ATOM 751 C C . PHE A 1 89 ? -15.594 11.607 26.001 1.00 51.78 89 PHE A C 1
ATOM 753 O O . PHE A 1 89 ? -16.735 11.308 26.353 1.00 51.78 89 PHE A O 1
ATOM 760 N N . SER A 1 90 ? -15.092 12.832 26.184 1.00 49.31 90 SER A N 1
ATOM 761 C CA . SER A 1 90 ? -15.920 13.977 26.539 1.00 49.31 90 SER A CA 1
ATOM 762 C C . SER A 1 90 ? -16.844 14.283 25.368 1.00 49.31 90 SER A C 1
ATOM 764 O O . SER A 1 90 ? -16.612 13.862 24.237 1.00 49.31 90 SER A O 1
ATOM 766 N N . SER A 1 91 ? -17.886 15.052 25.644 1.00 51.00 91 SER A N 1
ATOM 767 C CA . SER A 1 91 ? -18.911 15.560 24.726 1.00 51.00 91 SER A CA 1
ATOM 768 C C . SER A 1 91 ? -18.418 16.300 23.464 1.00 51.00 91 SER A C 1
ATOM 770 O O . SER A 1 91 ? -19.247 16.821 22.725 1.00 51.00 91 SER A O 1
ATOM 772 N N . ASP A 1 92 ? -17.110 16.340 23.197 1.00 55.19 92 ASP A N 1
ATOM 773 C CA . ASP A 1 92 ? -16.470 17.067 22.093 1.00 55.19 92 ASP A CA 1
ATOM 774 C C . ASP A 1 92 ? -16.046 16.155 20.924 1.00 55.19 92 ASP A C 1
ATOM 776 O O . ASP A 1 92 ? -15.287 16.569 20.043 1.00 55.19 92 ASP A O 1
ATOM 780 N N . VAL A 1 93 ? -16.514 14.900 20.896 1.00 58.72 93 VAL A N 1
ATOM 781 C CA . VAL A 1 93 ? -16.213 13.963 19.804 1.00 58.72 93 VAL A CA 1
ATOM 782 C C . VAL A 1 93 ? -16.737 14.514 18.477 1.00 58.72 93 VAL A C 1
ATOM 784 O O . VAL A 1 93 ? -17.919 14.831 18.322 1.00 58.72 93 VAL A O 1
ATOM 787 N N 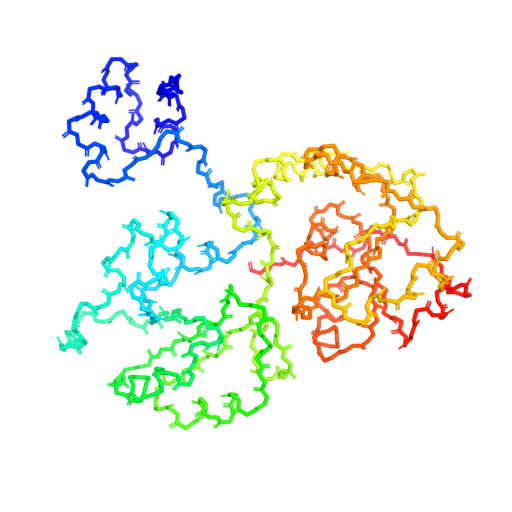. LYS A 1 94 ? -15.839 14.612 17.490 1.00 59.03 94 LYS A N 1
ATOM 788 C CA . LYS A 1 94 ? -16.184 15.023 16.128 1.00 59.03 94 LYS A CA 1
ATOM 789 C C . LYS A 1 94 ? -17.248 14.094 15.540 1.00 59.03 94 LYS A C 1
ATOM 791 O O . LYS A 1 94 ? -17.232 12.886 15.747 1.00 59.03 94 LYS A O 1
ATOM 796 N N . LYS A 1 95 ? -18.129 14.670 14.718 1.00 59.47 95 LYS A N 1
ATOM 797 C CA . LYS A 1 95 ? -19.241 13.979 14.035 1.00 59.47 95 LYS A CA 1
ATOM 798 C C . LYS A 1 95 ? -18.794 12.774 13.178 1.00 59.47 95 LYS A C 1
ATOM 800 O O . LYS A 1 95 ? -19.588 11.866 12.927 1.00 59.47 95 LYS A O 1
ATOM 805 N N . GLU A 1 96 ? -17.528 12.770 12.761 1.00 72.00 96 GLU A N 1
ATOM 806 C CA . GLU A 1 96 ? -16.837 11.695 12.047 1.00 72.00 96 GLU A CA 1
ATOM 807 C C . GLU A 1 96 ? -15.480 11.467 12.720 1.00 72.00 96 GLU A C 1
ATOM 809 O O . GLU A 1 96 ? -14.577 12.289 12.583 1.00 72.00 96 GLU A O 1
ATOM 814 N N . CYS A 1 97 ? -15.365 10.390 13.495 1.00 88.50 97 CYS A N 1
ATOM 815 C CA . CYS A 1 97 ? -14.151 10.043 14.224 1.00 88.50 97 CYS A CA 1
ATOM 816 C C . CYS A 1 97 ? -13.370 8.966 13.463 1.00 88.50 97 CYS A C 1
ATOM 818 O O . CYS A 1 97 ? -13.928 7.910 13.158 1.00 88.50 97 CYS A O 1
ATOM 820 N N . LYS A 1 98 ? -12.095 9.227 13.157 1.00 92.50 98 LYS A N 1
ATOM 821 C CA . LYS A 1 98 ? -11.205 8.290 12.453 1.00 92.50 98 LYS A CA 1
ATOM 822 C C . LYS A 1 98 ? -10.190 7.699 13.417 1.00 92.50 98 LYS A C 1
ATOM 824 O O . LYS A 1 98 ? -9.399 8.431 14.014 1.00 92.50 98 LYS A O 1
ATOM 829 N N . ILE A 1 99 ? -10.184 6.377 13.532 1.00 93.81 99 ILE A N 1
ATOM 830 C CA . ILE A 1 99 ? -9.321 5.653 14.461 1.00 93.81 99 ILE A CA 1
ATOM 831 C C . ILE A 1 99 ? -8.342 4.786 13.682 1.00 93.81 99 ILE A C 1
ATOM 833 O O . ILE A 1 99 ? -8.735 3.935 12.886 1.00 93.81 99 ILE A O 1
ATOM 837 N N . PHE A 1 100 ? -7.055 4.985 13.939 1.00 95.06 100 PHE A N 1
ATOM 838 C CA . PHE A 1 100 ? -5.994 4.153 13.397 1.00 95.06 100 PHE A CA 1
ATOM 839 C C . PHE A 1 100 ? -5.689 2.966 14.315 1.00 95.06 100 PHE A C 1
ATOM 841 O O . PHE A 1 100 ? -5.588 3.136 15.529 1.00 95.06 100 PHE A O 1
ATOM 848 N N . CYS A 1 101 ? -5.434 1.793 13.737 1.00 94.88 101 CYS A N 1
ATOM 849 C CA . CYS A 1 101 ? -4.855 0.644 14.429 1.00 94.88 101 CYS A CA 1
ATOM 850 C C . CYS A 1 101 ? -3.902 -0.111 13.488 1.00 94.88 101 CYS A C 1
ATOM 852 O O . CYS A 1 101 ? -4.173 -0.246 12.298 1.00 94.88 101 CYS A O 1
ATOM 854 N N . TYR A 1 102 ? -2.782 -0.635 13.985 1.00 95.31 102 TYR A N 1
ATOM 855 C CA . TYR A 1 102 ? -1.992 -1.572 13.180 1.00 95.31 102 TYR A CA 1
ATOM 856 C C . TYR A 1 102 ? -2.754 -2.890 12.995 1.00 95.31 102 TYR A C 1
ATOM 858 O O . TYR A 1 102 ? -3.333 -3.400 13.952 1.00 95.31 102 TYR A O 1
ATOM 866 N N . THR A 1 103 ? -2.699 -3.493 11.802 1.00 96.75 103 THR A N 1
ATOM 867 C CA . THR A 1 103 ? -3.399 -4.764 11.516 1.00 96.75 103 THR A CA 1
ATOM 868 C C . THR A 1 103 ? -3.057 -5.855 12.540 1.00 96.75 103 THR A C 1
ATOM 870 O O . THR A 1 103 ? -3.962 -6.431 13.136 1.00 96.75 103 THR A O 1
ATOM 873 N N . HIS A 1 104 ? -1.767 -6.041 12.850 1.00 95.69 104 HIS A N 1
ATOM 874 C CA . HIS A 1 104 ? -1.279 -7.044 13.812 1.00 95.69 104 HIS A CA 1
ATOM 875 C C . HIS A 1 104 ? -1.653 -6.777 15.278 1.00 95.69 104 HIS A C 1
ATOM 877 O O . HIS A 1 104 ? -1.419 -7.612 16.149 1.00 95.69 104 HIS A O 1
ATOM 883 N N . ARG A 1 105 ? -2.219 -5.602 15.578 1.00 94.69 105 ARG A N 1
ATOM 884 C CA . ARG A 1 105 ? -2.655 -5.207 16.925 1.00 94.69 105 ARG A CA 1
ATOM 885 C C . ARG A 1 105 ? -4.156 -5.330 17.124 1.00 94.69 105 ARG A C 1
ATOM 887 O O . ARG A 1 105 ? -4.613 -5.174 18.250 1.00 94.69 105 ARG A O 1
ATOM 894 N N . MET A 1 106 ? -4.931 -5.615 16.074 1.00 94.94 106 MET A N 1
ATOM 895 C CA . MET A 1 106 ? -6.393 -5.575 16.149 1.00 94.94 106 MET A CA 1
ATOM 896 C C . MET A 1 106 ? -6.939 -6.392 17.328 1.00 94.94 106 MET A C 1
ATOM 898 O O . MET A 1 106 ? -7.708 -5.866 18.128 1.00 94.94 106 MET A O 1
ATOM 902 N N . PHE A 1 107 ? -6.515 -7.655 17.454 1.00 95.56 107 PHE A N 1
ATOM 903 C CA . PHE A 1 107 ? -7.016 -8.553 18.496 1.00 95.56 107 PHE A CA 1
ATOM 904 C C . PHE A 1 107 ? -6.623 -8.117 19.913 1.00 95.56 107 PHE A C 1
ATOM 906 O O . PHE A 1 107 ? -7.420 -8.270 20.834 1.00 95.56 107 PHE A O 1
ATOM 913 N N . GLU A 1 108 ? -5.439 -7.521 20.080 1.00 94.00 108 GLU A N 1
ATOM 914 C CA . GLU A 1 108 ? -4.947 -7.002 21.366 1.00 94.00 108 GLU A CA 1
ATOM 915 C C . GLU A 1 108 ? -5.850 -5.889 21.918 1.00 94.00 108 GLU A C 1
ATOM 917 O O . GLU A 1 108 ? -6.024 -5.770 23.128 1.00 94.00 108 GLU A O 1
ATOM 922 N N . PHE A 1 109 ? -6.468 -5.101 21.035 1.00 91.75 109 PHE A N 1
ATOM 923 C CA . PHE A 1 109 ? -7.281 -3.946 21.410 1.00 91.75 109 PHE A CA 1
ATOM 924 C C . PHE A 1 109 ? -8.783 -4.145 21.171 1.00 91.75 109 PHE A C 1
ATOM 926 O O . PHE A 1 109 ? -9.532 -3.169 21.104 1.00 91.75 109 PHE A O 1
ATOM 933 N N . MET A 1 110 ? -9.261 -5.390 21.083 1.00 92.81 110 MET A N 1
ATOM 934 C CA . MET A 1 110 ? -10.688 -5.653 20.864 1.00 92.81 110 MET A CA 1
ATOM 935 C C . MET A 1 110 ? -11.570 -5.153 22.003 1.00 92.81 110 MET A C 1
ATOM 937 O O . MET A 1 110 ? -12.591 -4.530 21.727 1.00 92.81 110 MET A O 1
ATOM 941 N N . ASP A 1 111 ? -11.198 -5.379 23.263 1.00 89.81 111 ASP A N 1
ATOM 942 C CA . ASP A 1 111 ? -11.992 -4.910 24.412 1.00 89.81 111 ASP A CA 1
ATOM 943 C C . ASP A 1 111 ? -12.135 -3.388 24.403 1.00 89.81 111 ASP A C 1
ATOM 945 O O . ASP A 1 111 ? -13.203 -2.838 24.668 1.00 89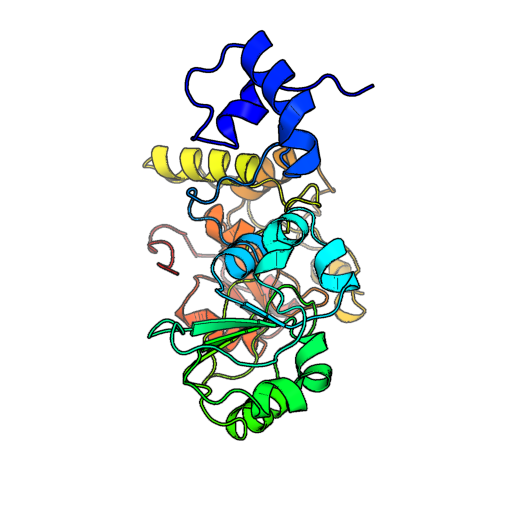.81 111 ASP A O 1
ATOM 949 N N . LEU A 1 112 ? -11.057 -2.710 24.016 1.00 88.38 112 LEU A N 1
ATOM 950 C CA . LEU A 1 112 ? -11.050 -1.273 23.851 1.00 88.38 112 LEU A CA 1
ATOM 951 C C . LEU A 1 112 ? -11.991 -0.829 22.725 1.00 88.38 112 LEU A C 1
ATOM 953 O O . LEU A 1 112 ? -12.792 0.077 22.933 1.00 88.38 112 LEU A O 1
ATOM 957 N N . LEU A 1 113 ? -11.909 -1.464 21.553 1.00 91.00 113 LEU A N 1
ATOM 958 C CA . LEU A 1 113 ? -12.788 -1.163 20.423 1.00 91.00 113 LEU A CA 1
ATOM 959 C C . LEU A 1 113 ? -14.268 -1.343 20.794 1.00 91.00 113 LEU A C 1
ATOM 961 O O . LEU A 1 113 ? -15.090 -0.513 20.417 1.00 91.00 113 LEU A O 1
ATOM 965 N N . HIS A 1 114 ? -14.607 -2.376 21.575 1.00 91.38 114 HIS A N 1
ATOM 966 C CA . HIS A 1 114 ? -15.976 -2.599 22.060 1.00 91.38 114 HIS A CA 1
ATOM 967 C C . HIS A 1 114 ? -16.455 -1.544 23.062 1.00 91.38 114 HIS A C 1
ATOM 969 O O . HIS A 1 114 ? -17.658 -1.314 23.162 1.00 91.38 114 HIS A O 1
ATOM 975 N N . GLY A 1 115 ? -15.539 -0.912 23.797 1.00 87.56 115 GLY A N 1
ATOM 976 C CA . GLY A 1 115 ? -15.849 0.151 24.752 1.00 87.56 115 GLY A CA 1
ATOM 977 C C . GLY A 1 115 ? -16.105 1.522 24.118 1.00 87.56 115 GLY A C 1
ATOM 978 O O . GLY A 1 115 ? -16.367 2.480 24.842 1.00 87.56 115 GLY A O 1
ATOM 979 N N . ILE A 1 116 ? -16.002 1.654 22.792 1.00 87.31 116 ILE A N 1
ATOM 980 C CA . ILE A 1 116 ? -16.258 2.915 22.090 1.00 87.31 116 ILE A CA 1
ATOM 981 C C . ILE A 1 116 ? -17.771 3.113 21.933 1.00 87.31 116 ILE A C 1
ATOM 983 O O . ILE A 1 116 ? -18.446 2.309 21.301 1.00 87.31 116 ILE A O 1
ATOM 987 N N . GLU A 1 117 ? -18.306 4.207 22.482 1.00 87.25 117 GLU A N 1
ATOM 988 C CA . GLU A 1 117 ? -19.757 4.471 22.569 1.00 87.25 117 GLU A CA 1
ATOM 989 C C . GLU A 1 117 ? -20.285 5.476 21.524 1.00 87.25 117 GLU A C 1
ATOM 991 O O . GLU A 1 117 ? -21.374 6.033 21.666 1.00 87.25 117 GLU A O 1
ATOM 996 N N . PHE A 1 118 ? -19.521 5.754 20.467 1.00 85.56 118 PHE A N 1
ATOM 997 C CA . PHE A 1 118 ? -19.915 6.679 19.400 1.00 85.56 118 PHE A CA 1
ATOM 998 C C . PHE A 1 118 ? -19.477 6.157 18.028 1.00 85.56 118 PHE A C 1
ATOM 1000 O O . PHE A 1 118 ? -18.508 5.410 17.950 1.00 85.56 118 PHE A O 1
ATOM 1007 N N . PRO A 1 119 ? -20.140 6.556 16.927 1.00 90.44 119 PRO A N 1
ATOM 1008 C CA . PRO A 1 119 ? -19.794 6.088 15.586 1.00 90.44 119 PRO A CA 1
ATOM 1009 C C . PRO A 1 119 ? -18.400 6.495 15.097 1.00 90.44 119 PRO A C 1
ATOM 1011 O O . PRO A 1 119 ? -18.062 7.679 15.129 1.00 90.44 119 PRO A O 1
ATOM 1014 N N . PHE A 1 120 ? -17.643 5.544 14.545 1.00 92.69 120 PHE A N 1
ATOM 1015 C CA . PHE A 1 120 ? -16.282 5.777 14.054 1.00 92.69 120 PHE A CA 1
ATOM 1016 C C . PHE A 1 120 ? -15.928 4.951 12.814 1.00 92.69 120 PHE A C 1
ATOM 1018 O O . PHE A 1 120 ? -16.478 3.875 12.576 1.00 92.69 120 PHE A O 1
ATOM 1025 N N . ASP A 1 121 ? -14.963 5.462 12.056 1.00 95.31 121 ASP A N 1
ATOM 1026 C CA . ASP A 1 121 ? -14.293 4.757 10.969 1.00 95.31 121 ASP A CA 1
ATOM 1027 C C . ASP A 1 121 ? -12.961 4.199 11.479 1.00 95.31 121 ASP A C 1
ATOM 1029 O O . ASP A 1 121 ? -12.229 4.887 12.197 1.00 95.31 121 ASP A O 1
ATOM 1033 N N . ILE A 1 122 ? -12.627 2.966 11.097 1.00 97.12 122 ILE A N 1
ATOM 1034 C CA . ILE A 1 122 ? -11.396 2.298 11.531 1.00 97.12 122 ILE A CA 1
ATOM 1035 C C . ILE A 1 122 ? -10.451 2.035 10.360 1.00 97.12 122 ILE A C 1
ATOM 1037 O O . ILE A 1 122 ? -10.855 1.540 9.306 1.00 97.12 122 ILE A O 1
ATOM 1041 N N . TYR A 1 123 ? -9.178 2.366 10.563 1.00 98.00 123 TYR A N 1
ATOM 1042 C CA . TYR A 1 123 ? -8.119 2.304 9.563 1.00 98.00 123 TYR A CA 1
ATOM 1043 C C . TYR A 1 123 ? -7.027 1.335 10.013 1.00 98.00 123 TYR A C 1
ATOM 1045 O O . TYR A 1 123 ? -6.332 1.599 10.994 1.00 98.00 123 TYR A O 1
ATOM 1053 N N . PHE A 1 124 ? -6.844 0.249 9.260 1.00 97.81 124 PHE A N 1
ATOM 1054 C CA . PHE A 1 124 ? -5.757 -0.711 9.441 1.00 97.81 124 PHE A CA 1
ATOM 1055 C C . PHE A 1 124 ? -4.657 -0.497 8.405 1.00 97.81 124 PHE A C 1
ATOM 1057 O O . PHE A 1 124 ? -4.893 -0.616 7.204 1.00 97.81 124 PHE A O 1
ATOM 1064 N N . HIS A 1 125 ? -3.445 -0.171 8.847 1.00 96.06 125 HIS A N 1
ATOM 1065 C CA . HIS A 1 125 ? -2.318 0.084 7.945 1.00 96.06 125 HIS A CA 1
ATOM 1066 C C . HIS A 1 125 ? -0.976 -0.149 8.645 1.00 96.06 125 HIS A C 1
ATOM 1068 O O . HIS A 1 125 ? -0.934 -0.420 9.841 1.00 96.06 125 HIS A O 1
ATOM 1074 N N . ASN A 1 126 ? 0.123 0.027 7.908 1.00 93.44 126 ASN A N 1
ATOM 1075 C CA . ASN A 1 126 ? 1.509 -0.039 8.377 1.00 93.44 126 ASN A CA 1
ATOM 1076 C C . ASN A 1 126 ? 1.817 -1.352 9.099 1.00 93.44 126 ASN A C 1
ATOM 1078 O O . ASN A 1 126 ? 2.467 -1.386 10.141 1.00 93.44 126 ASN A O 1
ATOM 1082 N N . SER A 1 127 ? 1.329 -2.442 8.523 1.00 93.88 127 SER A N 1
ATOM 1083 C CA . SER A 1 127 ? 1.565 -3.796 8.992 1.00 93.88 127 SER A CA 1
ATOM 1084 C C . SER A 1 127 ? 1.827 -4.683 7.786 1.00 93.88 127 SER A C 1
ATOM 1086 O O . SER A 1 127 ? 1.188 -4.514 6.748 1.00 93.88 127 SER A O 1
ATOM 1088 N N . ASP A 1 128 ? 2.736 -5.641 7.932 1.00 92.94 128 ASP A N 1
ATOM 1089 C CA . ASP A 1 128 ? 2.956 -6.677 6.920 1.00 92.94 128 ASP A CA 1
ATOM 1090 C C . ASP A 1 128 ? 1.813 -7.707 6.895 1.00 92.94 128 ASP A C 1
ATOM 1092 O O . ASP A 1 128 ? 1.632 -8.411 5.906 1.00 92.94 128 ASP A O 1
ATOM 1096 N N . GLU A 1 129 ? 1.025 -7.784 7.969 1.00 95.69 129 GLU A N 1
ATOM 1097 C CA . GLU A 1 129 ? -0.110 -8.701 8.063 1.00 95.69 129 GLU A CA 1
ATOM 1098 C C . GLU A 1 129 ? -1.266 -8.326 7.131 1.00 95.69 129 GLU A C 1
ATOM 1100 O O . GLU A 1 129 ? -1.584 -7.150 6.930 1.00 95.69 129 GLU A O 1
ATOM 1105 N N . ASN A 1 130 ? -1.925 -9.362 6.610 1.00 97.25 130 ASN A N 1
ATOM 1106 C CA . ASN A 1 130 ? -3.131 -9.231 5.806 1.00 97.25 130 ASN A CA 1
ATOM 1107 C C . ASN A 1 130 ? -4.359 -9.032 6.687 1.00 97.25 130 ASN A C 1
ATOM 1109 O O . ASN A 1 130 ? -4.510 -9.701 7.706 1.00 97.25 130 ASN A O 1
ATOM 1113 N N . PHE A 1 131 ? -5.284 -8.194 6.232 1.00 98.44 131 PHE A N 1
ATOM 1114 C CA . PHE A 1 131 ? -6.598 -8.090 6.847 1.00 98.44 131 PHE A CA 1
ATOM 1115 C C . PHE A 1 131 ? -7.524 -9.173 6.289 1.00 98.44 131 PHE A C 1
ATOM 1117 O O . PHE A 1 131 ? -7.741 -9.266 5.073 1.00 98.44 131 PHE A O 1
ATOM 1124 N N . THR A 1 132 ? -8.028 -10.029 7.177 1.00 98.12 132 THR A N 1
ATOM 1125 C CA . THR A 1 132 ? -8.711 -11.280 6.822 1.00 98.12 132 THR A CA 1
ATOM 1126 C C . THR A 1 132 ? -10.220 -11.226 7.048 1.00 98.12 132 THR A C 1
ATOM 1128 O O . THR A 1 132 ? -10.750 -10.331 7.705 1.00 98.12 132 THR A O 1
ATOM 1131 N N . GLU A 1 133 ? -10.920 -12.238 6.534 1.00 98.12 133 GLU A N 1
ATOM 1132 C CA . GLU A 1 133 ? -12.353 -12.425 6.776 1.00 98.12 133 GLU A CA 1
ATOM 1133 C C . GLU A 1 133 ? -12.671 -12.580 8.272 1.00 98.12 133 GLU A C 1
ATOM 1135 O O . GLU A 1 133 ? -13.649 -12.030 8.762 1.00 98.12 133 GLU A O 1
ATOM 1140 N N . GLU A 1 134 ? -11.818 -13.272 9.031 1.00 98.12 134 GLU A N 1
ATOM 1141 C CA . GLU A 1 134 ? -11.981 -13.418 10.482 1.00 98.12 134 GLU A CA 1
ATOM 1142 C C . GLU A 1 134 ? -11.953 -12.060 11.194 1.00 98.12 134 GLU A C 1
ATOM 1144 O O . GLU A 1 134 ? -12.793 -11.779 12.054 1.00 98.12 134 GLU A O 1
ATOM 1149 N N . MET A 1 135 ? -11.020 -11.192 10.794 1.00 98.38 135 MET A N 1
ATOM 1150 C CA . MET A 1 135 ? -10.918 -9.830 11.312 1.00 98.38 135 MET A CA 1
ATOM 1151 C C . MET A 1 135 ? -12.166 -9.016 10.952 1.00 98.38 135 MET A C 1
ATOM 1153 O O . MET A 1 135 ? -12.756 -8.373 11.821 1.00 98.38 135 MET A O 1
ATOM 1157 N N . TYR A 1 136 ? -12.637 -9.105 9.704 1.00 98.50 136 TYR A N 1
ATOM 1158 C CA . TYR A 1 136 ? -13.876 -8.453 9.272 1.00 98.50 136 TYR A CA 1
ATOM 1159 C C . TYR A 1 136 ? -15.085 -8.883 10.117 1.00 98.50 136 TYR A C 1
ATOM 1161 O O . TYR A 1 136 ? -15.773 -8.039 10.694 1.00 98.50 136 TYR A O 1
ATOM 1169 N N . GLN A 1 137 ? -15.308 -10.192 10.258 1.00 98.25 137 GLN A N 1
ATOM 1170 C CA . GLN A 1 137 ? -16.429 -10.741 11.031 1.00 98.25 137 GLN A CA 1
ATOM 1171 C C . GLN A 1 137 ? -16.341 -10.393 12.521 1.00 98.25 137 GLN A C 1
ATOM 1173 O O . GLN A 1 137 ? -17.364 -10.240 13.192 1.00 98.25 137 GLN A O 1
ATOM 1178 N N . THR A 1 138 ? -15.127 -10.242 13.044 1.00 97.94 138 THR A N 1
ATOM 1179 C CA . THR A 1 138 ? -14.894 -9.798 14.419 1.00 97.94 138 THR A CA 1
ATOM 1180 C C . THR A 1 138 ? -15.260 -8.321 14.593 1.00 97.94 138 THR A C 1
ATOM 1182 O O . THR A 1 138 ? -16.017 -7.989 15.503 1.00 97.94 138 THR A O 1
ATOM 1185 N N . LEU A 1 139 ? -14.830 -7.436 13.687 1.00 97.44 139 LEU A N 1
ATOM 1186 C CA . LEU A 1 139 ? -15.173 -6.006 13.744 1.00 97.44 139 LEU A CA 1
ATOM 1187 C C . LEU A 1 139 ? -16.653 -5.727 13.505 1.00 97.44 139 LEU A C 1
ATOM 1189 O O . LEU A 1 139 ? -17.190 -4.782 14.069 1.00 97.44 139 LEU A O 1
ATOM 1193 N N . LYS A 1 140 ? -17.344 -6.566 12.729 1.00 96.94 140 LYS A N 1
ATOM 1194 C CA . LYS A 1 140 ? -18.799 -6.468 12.542 1.00 96.94 140 LYS A CA 1
ATOM 1195 C C . LYS A 1 140 ? -19.596 -6.608 13.842 1.00 96.94 140 LYS A C 1
ATOM 1197 O O . LYS A 1 140 ? -20.756 -6.204 13.868 1.00 96.94 140 LYS A O 1
ATOM 1202 N N . LYS A 1 141 ? -18.998 -7.184 14.890 1.00 96.94 141 LYS A N 1
ATOM 1203 C CA . LYS A 1 141 ? -19.591 -7.312 16.230 1.00 96.94 141 LYS A CA 1
ATOM 1204 C C . LYS A 1 141 ? -19.264 -6.126 17.140 1.00 96.94 141 LYS A C 1
ATOM 1206 O O . LYS A 1 141 ? -19.920 -5.967 18.165 1.00 96.94 141 LYS A O 1
ATOM 1211 N N . VAL A 1 142 ? -18.281 -5.303 16.773 1.00 95.75 142 VAL A N 1
ATOM 1212 C CA . VAL A 1 142 ? -17.922 -4.104 17.528 1.00 95.75 142 VAL A CA 1
ATOM 1213 C C . VAL A 1 142 ? -19.009 -3.051 17.302 1.00 95.75 142 VAL A C 1
ATOM 1215 O O . VAL A 1 142 ? -19.308 -2.718 16.149 1.00 95.75 142 VAL A O 1
ATOM 1218 N N . PRO A 1 143 ? -19.631 -2.526 18.371 1.00 92.06 143 PRO A N 1
ATOM 1219 C CA . PRO A 1 143 ? -20.651 -1.505 18.231 1.00 92.06 143 PRO A CA 1
ATOM 1220 C C . PRO A 1 143 ? -20.047 -0.243 17.604 1.00 92.06 143 PRO A C 1
ATOM 1222 O O . PRO A 1 143 ? -18.878 0.075 17.797 1.00 92.06 143 PRO A O 1
ATOM 1225 N N . PHE A 1 144 ? -20.861 0.485 16.843 1.00 92.38 144 PHE A N 1
ATOM 1226 C CA . PHE A 1 144 ? -20.520 1.800 16.294 1.00 92.38 144 PHE A CA 1
ATOM 1227 C C . PHE A 1 144 ? -19.412 1.871 15.218 1.00 92.38 144 PHE A C 1
ATOM 1229 O O . PHE A 1 144 ? -19.179 2.961 14.689 1.00 92.38 144 PHE A O 1
ATOM 1236 N N . VAL A 1 145 ? -18.805 0.755 14.791 1.00 95.25 145 VAL A N 1
ATOM 1237 C CA . VAL A 1 145 ? -17.961 0.737 13.578 1.00 95.25 145 VAL A CA 1
ATOM 1238 C C . VAL A 1 145 ? -18.825 1.049 12.350 1.00 95.25 145 VAL A C 1
ATOM 1240 O O . VAL A 1 145 ? -19.739 0.295 12.013 1.00 95.25 145 VAL A O 1
ATOM 1243 N N . LYS A 1 146 ? -18.533 2.162 11.672 1.00 94.25 146 LYS A N 1
ATOM 1244 C CA . LYS A 1 146 ? -19.228 2.617 10.456 1.00 94.25 146 LYS A CA 1
ATOM 1245 C C . LYS A 1 146 ? -18.590 2.050 9.196 1.00 94.25 146 LYS A C 1
ATOM 1247 O O . LYS A 1 146 ? -19.256 1.359 8.429 1.00 94.25 146 LYS A O 1
ATOM 1252 N N . GLN A 1 147 ? -17.308 2.341 8.996 1.00 95.25 147 GLN A N 1
ATOM 1253 C CA . GLN A 1 147 ? -16.555 1.924 7.821 1.00 95.25 147 GLN A CA 1
ATOM 1254 C C . GLN A 1 147 ? -15.194 1.360 8.226 1.00 95.25 147 GLN A C 1
ATOM 1256 O O . GLN A 1 147 ? -14.529 1.864 9.131 1.00 95.25 147 GLN A O 1
ATOM 1261 N N . ILE A 1 148 ? -14.787 0.297 7.534 1.00 98.12 148 ILE A N 1
ATOM 1262 C CA . ILE A 1 148 ? -13.487 -0.351 7.714 1.00 98.12 148 ILE A CA 1
ATOM 1263 C C . ILE A 1 148 ? -12.638 -0.055 6.481 1.00 98.12 148 ILE A C 1
ATOM 1265 O O . ILE A 1 148 ? -13.078 -0.284 5.347 1.00 98.12 148 ILE A O 1
ATOM 1269 N N . TYR A 1 149 ? -11.425 0.429 6.727 1.00 98.00 149 TYR A N 1
ATOM 1270 C CA . TYR A 1 149 ? -10.394 0.675 5.730 1.00 98.00 149 TYR A CA 1
ATOM 1271 C C . TYR A 1 149 ? -9.164 -0.168 6.054 1.00 98.00 149 TYR A C 1
ATOM 1273 O O . TYR A 1 149 ? -8.770 -0.251 7.220 1.00 98.00 149 TYR A O 1
ATOM 1281 N N . SER A 1 150 ? -8.538 -0.791 5.055 1.00 97.88 150 SER A N 1
ATOM 1282 C CA . SER A 1 150 ? -7.398 -1.667 5.333 1.00 97.88 150 SER A CA 1
ATOM 1283 C C . SER A 1 150 ? -6.369 -1.804 4.209 1.00 97.88 150 SER A C 1
ATOM 1285 O O . SER A 1 150 ? -6.719 -2.015 3.048 1.00 97.88 150 SER A O 1
ATOM 1287 N N . GLN A 1 151 ? -5.088 -1.730 4.573 1.00 97.00 151 GLN A N 1
ATOM 1288 C CA . GLN A 1 151 ? -3.950 -2.206 3.781 1.00 97.00 151 GLN A CA 1
ATOM 1289 C C . GLN A 1 151 ? -3.906 -3.739 3.766 1.00 97.00 151 GLN A C 1
ATOM 1291 O O . GLN A 1 151 ? -4.342 -4.375 4.722 1.00 97.00 151 GLN A O 1
ATOM 1296 N N . ASN A 1 152 ? -3.319 -4.351 2.729 1.00 97.38 152 ASN A N 1
ATOM 1297 C CA . ASN A 1 152 ? -3.214 -5.815 2.623 1.00 97.38 152 ASN A CA 1
ATOM 1298 C C . ASN A 1 152 ? -4.584 -6.515 2.766 1.00 97.38 152 ASN A C 1
ATOM 1300 O O . ASN A 1 152 ? -4.707 -7.606 3.327 1.00 97.38 152 ASN A O 1
ATOM 1304 N N . ASN A 1 153 ? -5.634 -5.849 2.289 1.00 97.00 153 ASN A N 1
ATOM 1305 C CA . ASN A 1 153 ? -7.004 -6.306 2.424 1.00 97.00 153 ASN A CA 1
ATOM 1306 C C . ASN A 1 153 ? -7.290 -7.529 1.543 1.00 97.00 153 ASN A C 1
ATOM 1308 O O . ASN A 1 153 ? -6.913 -7.572 0.370 1.00 97.00 153 ASN A O 1
ATOM 1312 N N . THR A 1 154 ? -8.007 -8.500 2.108 1.00 97.88 154 THR A N 1
ATOM 1313 C CA . THR A 1 154 ? -8.459 -9.708 1.405 1.00 97.88 154 THR A CA 1
ATOM 1314 C C . THR A 1 154 ? -9.983 -9.871 1.367 1.00 97.88 154 THR A C 1
ATOM 1316 O O . THR A 1 154 ? -10.463 -10.908 0.905 1.00 97.88 154 THR A O 1
ATOM 1319 N N . VAL A 1 155 ? -10.732 -8.857 1.820 1.00 97.75 155 VAL A N 1
ATOM 1320 C CA . VAL A 1 155 ? -12.195 -8.852 1.995 1.00 97.75 155 VAL A CA 1
ATOM 1321 C C . VAL A 1 155 ? -12.827 -7.774 1.107 1.00 97.75 155 VAL A C 1
ATOM 1323 O O . VAL A 1 155 ? -12.402 -6.621 1.131 1.00 97.75 155 VAL A O 1
ATOM 1326 N N . LYS A 1 156 ? -13.845 -8.109 0.308 1.00 93.44 156 LYS A N 1
ATOM 1327 C CA . LYS A 1 156 ? -14.392 -7.189 -0.714 1.00 93.44 156 LYS A CA 1
ATOM 1328 C C . LYS A 1 156 ? -15.185 -6.023 -0.121 1.00 93.44 156 LYS A C 1
ATOM 1330 O O . LYS A 1 156 ? -15.219 -4.944 -0.701 1.00 93.44 156 LYS A O 1
ATOM 1335 N N . GLU A 1 157 ? -15.809 -6.250 1.026 1.00 94.62 157 GLU A N 1
ATOM 1336 C CA . GLU A 1 157 ? -16.652 -5.314 1.769 1.00 94.62 157 GLU A CA 1
ATOM 1337 C C . GLU A 1 157 ? -15.836 -4.224 2.482 1.00 94.62 157 GLU A C 1
ATOM 1339 O O . GLU A 1 157 ? -16.392 -3.231 2.954 1.00 94.62 157 GLU A O 1
ATOM 1344 N N . VAL A 1 158 ? -14.518 -4.409 2.577 1.00 96.12 158 VAL A N 1
ATOM 1345 C CA . VAL A 1 158 ? -13.583 -3.474 3.204 1.00 96.12 158 VAL A CA 1
ATOM 1346 C C . VAL A 1 158 ? -12.997 -2.543 2.147 1.00 96.12 158 VAL A C 1
ATOM 1348 O O . VAL A 1 158 ? -12.616 -2.969 1.054 1.00 96.12 158 VAL A O 1
ATOM 1351 N N . ILE A 1 159 ? -12.878 -1.255 2.476 1.00 94.19 159 ILE A N 1
ATOM 1352 C CA . ILE A 1 159 ? -12.244 -0.287 1.579 1.00 94.19 159 ILE A CA 1
ATOM 1353 C C . ILE A 1 159 ? -10.729 -0.495 1.635 1.00 94.19 159 ILE A C 1
ATOM 1355 O O . ILE A 1 159 ? -10.074 -0.200 2.633 1.00 94.19 159 ILE A O 1
ATOM 1359 N N . THR A 1 160 ? -10.159 -1.015 0.550 1.00 94.06 160 THR A N 1
ATOM 1360 C CA . THR A 1 160 ? -8.709 -1.216 0.449 1.00 94.06 160 THR A CA 1
ATOM 1361 C C . THR A 1 160 ? -7.963 0.114 0.451 1.00 94.06 160 THR A C 1
ATOM 1363 O O . THR A 1 160 ? -8.252 0.991 -0.363 1.00 94.06 160 THR A O 1
ATOM 1366 N N . LEU A 1 161 ? -6.970 0.222 1.331 1.00 94.88 161 LEU A N 1
ATOM 1367 C CA . LEU A 1 161 ? -5.989 1.299 1.356 1.00 94.88 161 LEU A CA 1
ATOM 1368 C C . LEU A 1 161 ? -4.698 0.849 0.659 1.00 94.88 161 LEU A C 1
ATOM 1370 O O . LEU A 1 161 ? -4.294 -0.304 0.827 1.00 94.88 161 LEU A O 1
ATOM 1374 N N . PRO A 1 162 ? -4.034 1.748 -0.079 1.00 93.75 162 PRO A N 1
ATOM 1375 C CA . PRO A 1 162 ? -2.730 1.479 -0.663 1.00 93.75 162 PRO A CA 1
ATOM 1376 C C . PRO A 1 162 ? -1.630 1.547 0.398 1.00 93.75 162 PRO A C 1
ATOM 1378 O O . PRO A 1 162 ? -1.518 2.566 1.076 1.00 93.75 162 PRO A O 1
ATOM 1381 N N . ILE A 1 163 ? -0.733 0.554 0.457 1.00 95.56 163 ILE A N 1
ATOM 1382 C CA . ILE A 1 163 ? 0.498 0.660 1.265 1.00 95.56 163 ILE A CA 1
ATOM 1383 C C . ILE A 1 163 ? 1.298 1.916 0.886 1.00 95.56 163 ILE A C 1
ATOM 1385 O O . ILE A 1 163 ? 1.937 2.539 1.737 1.00 95.56 163 ILE A O 1
ATOM 1389 N N . GLY A 1 164 ? 1.226 2.306 -0.392 1.00 94.44 164 GLY A N 1
ATOM 1390 C CA . GLY A 1 164 ? 1.826 3.522 -0.914 1.00 94.44 164 GLY A CA 1
ATOM 1391 C C . GLY A 1 164 ? 3.352 3.486 -0.852 1.00 94.44 164 GLY A C 1
ATOM 1392 O O . GLY A 1 164 ? 3.977 2.435 -0.997 1.00 94.44 164 GLY A O 1
ATOM 1393 N N . GLN A 1 165 ? 3.970 4.641 -0.638 1.00 93.81 165 GLN A N 1
ATOM 1394 C CA . GLN A 1 165 ? 5.400 4.758 -0.386 1.00 93.81 165 GLN A CA 1
ATOM 1395 C C . GLN A 1 165 ? 5.745 4.317 1.045 1.00 93.81 165 GLN A C 1
ATOM 1397 O O . GLN A 1 165 ? 4.946 4.460 1.970 1.00 93.81 165 GLN A O 1
ATOM 1402 N N . ALA A 1 166 ? 6.961 3.808 1.238 1.00 92.50 166 ALA A N 1
ATOM 1403 C CA . ALA A 1 166 ? 7.463 3.478 2.564 1.00 92.50 166 ALA A CA 1
ATOM 1404 C C . ALA A 1 166 ? 7.549 4.695 3.489 1.00 92.50 166 ALA A C 1
ATOM 1406 O O . ALA A 1 166 ? 7.658 5.842 3.054 1.00 92.50 166 ALA A O 1
ATOM 1407 N N . ASN A 1 167 ? 7.545 4.414 4.790 1.00 90.12 167 ASN A N 1
ATOM 1408 C CA . ASN A 1 167 ? 7.726 5.422 5.828 1.00 90.12 167 ASN A CA 1
ATOM 1409 C C . ASN A 1 167 ? 9.084 6.126 5.687 1.00 90.12 167 ASN A C 1
ATOM 1411 O O . ASN A 1 167 ? 10.086 5.512 5.309 1.00 90.12 167 ASN A O 1
ATOM 1415 N N . SER A 1 168 ? 9.127 7.403 6.060 1.00 88.12 168 SER A N 1
ATOM 1416 C CA . SER A 1 168 ? 10.277 8.306 5.908 1.00 88.12 168 SER A CA 1
ATOM 1417 C C . SER A 1 168 ? 11.572 7.837 6.583 1.00 88.12 168 SER A C 1
ATOM 1419 O O . SER A 1 168 ? 12.665 8.264 6.211 1.00 88.12 168 SER A O 1
ATOM 1421 N N . SER A 1 169 ? 11.460 6.921 7.549 1.00 84.50 169 SER A N 1
ATOM 1422 C CA . SER A 1 169 ? 12.601 6.278 8.215 1.00 84.50 169 SER A CA 1
ATOM 1423 C C . SER A 1 169 ? 13.427 5.382 7.280 1.00 84.50 169 SER A C 1
ATOM 1425 O O . SER A 1 169 ? 14.585 5.082 7.573 1.00 84.50 169 SER A O 1
ATOM 1427 N N . TRP A 1 170 ? 12.863 4.962 6.147 1.00 85.38 170 TRP A N 1
ATOM 1428 C CA . TRP A 1 170 ? 13.535 4.132 5.154 1.00 85.38 170 TRP A CA 1
ATOM 1429 C C . TRP A 1 170 ? 14.088 4.975 4.005 1.00 85.38 170 TRP A C 1
ATOM 1431 O O . TRP A 1 170 ? 13.460 5.933 3.563 1.00 85.38 170 TRP A O 1
ATOM 1441 N N . LYS A 1 171 ? 15.230 4.570 3.427 1.00 86.56 171 LYS A N 1
ATOM 1442 C CA . LYS A 1 171 ? 15.801 5.240 2.237 1.00 86.56 171 LYS A CA 1
ATOM 1443 C C . LYS A 1 171 ? 14.796 5.356 1.079 1.00 86.56 171 LYS A C 1
ATOM 1445 O O . LYS A 1 171 ? 14.772 6.370 0.389 1.00 86.56 171 LYS A O 1
ATOM 1450 N N . HIS A 1 172 ? 13.975 4.322 0.891 1.00 87.06 172 HIS A N 1
ATOM 1451 C CA . HIS A 1 172 ? 12.927 4.252 -0.131 1.00 87.06 172 HIS A CA 1
ATOM 1452 C C . HIS A 1 172 ? 11.601 4.918 0.293 1.00 87.06 172 HIS A C 1
ATOM 1454 O O . HIS A 1 172 ? 10.616 4.871 -0.433 1.00 87.06 172 HIS A O 1
ATOM 1460 N N . GLY A 1 173 ? 11.582 5.579 1.454 1.00 87.94 173 GLY A N 1
ATOM 1461 C CA . GLY A 1 173 ? 10.505 6.455 1.918 1.00 87.94 173 GLY A CA 1
ATOM 1462 C C . GLY A 1 173 ? 10.725 7.935 1.588 1.00 87.94 173 GLY A C 1
ATOM 1463 O O . GLY A 1 173 ? 10.060 8.808 2.143 1.00 87.94 173 GLY A O 1
ATOM 1464 N N . ASN A 1 174 ? 11.691 8.259 0.720 1.00 89.00 174 ASN A N 1
ATOM 1465 C CA . ASN A 1 174 ? 11.977 9.643 0.352 1.00 89.00 174 ASN A CA 1
ATOM 1466 C C . ASN A 1 174 ? 10.930 10.179 -0.641 1.00 89.00 174 ASN A C 1
ATOM 1468 O O . ASN A 1 174 ? 11.072 10.073 -1.862 1.00 89.00 174 ASN A O 1
ATOM 1472 N N . SER A 1 175 ? 9.868 10.778 -0.105 1.00 87.62 175 SER A N 1
ATOM 1473 C CA . SER A 1 175 ? 8.757 11.342 -0.887 1.00 87.62 175 SER A CA 1
ATOM 1474 C C . SER A 1 175 ? 9.146 12.494 -1.809 1.00 87.62 175 SER A C 1
ATOM 1476 O O . SER A 1 175 ? 8.482 12.702 -2.823 1.00 87.62 175 SER A O 1
ATOM 1478 N N . LYS A 1 176 ? 10.244 13.205 -1.522 1.00 87.81 176 LYS A N 1
ATOM 1479 C CA . LYS A 1 176 ? 10.757 14.253 -2.411 1.00 87.81 176 LYS A CA 1
ATOM 1480 C C . LYS A 1 176 ? 11.281 13.655 -3.716 1.00 87.81 176 LYS A C 1
ATOM 1482 O O . LYS A 1 176 ? 10.924 14.138 -4.780 1.00 87.81 176 LYS A O 1
ATOM 1487 N N . ILE A 1 177 ? 12.074 12.585 -3.637 1.00 91.56 177 ILE A N 1
ATOM 1488 C CA . ILE A 1 177 ? 12.637 11.903 -4.815 1.00 91.56 177 ILE A CA 1
ATOM 1489 C C . ILE A 1 177 ? 11.523 11.405 -5.743 1.00 91.56 177 ILE A C 1
ATOM 1491 O O . ILE A 1 177 ? 11.523 11.703 -6.938 1.00 91.56 177 ILE A O 1
ATOM 1495 N N . LEU A 1 178 ? 10.554 10.676 -5.183 1.00 91.50 178 LEU A N 1
ATOM 1496 C CA . LEU A 1 178 ? 9.430 10.146 -5.954 1.00 91.50 178 LEU A CA 1
ATOM 1497 C C . LEU A 1 178 ? 8.542 11.278 -6.495 1.00 91.50 178 LEU A C 1
ATOM 1499 O O . LEU A 1 178 ? 8.219 11.289 -7.680 1.00 91.50 178 LEU A O 1
ATOM 1503 N N . GLY A 1 179 ? 8.215 12.268 -5.661 1.00 90.56 179 GLY A N 1
ATOM 1504 C CA . GLY A 1 179 ? 7.354 13.391 -6.036 1.00 90.56 179 GLY A CA 1
ATOM 1505 C C . GLY A 1 179 ? 7.964 14.303 -7.100 1.00 90.56 179 GLY A C 1
ATOM 1506 O O . GLY A 1 179 ? 7.262 14.736 -8.012 1.00 90.56 179 GLY A O 1
ATOM 1507 N N . ASP A 1 180 ? 9.270 14.567 -7.041 1.00 89.75 180 ASP A N 1
ATOM 1508 C CA . ASP A 1 180 ? 9.973 15.328 -8.078 1.00 89.75 180 ASP A CA 1
ATOM 1509 C C . ASP A 1 180 ? 9.922 14.576 -9.416 1.00 89.75 180 ASP A C 1
ATOM 1511 O O . ASP A 1 180 ? 9.644 15.179 -10.457 1.00 89.75 180 ASP A O 1
ATOM 1515 N N . LYS A 1 181 ? 10.091 13.246 -9.392 1.00 90.38 181 LYS A N 1
ATOM 1516 C CA . LYS A 1 181 ? 9.980 12.421 -10.599 1.00 90.38 181 LYS A CA 1
ATOM 1517 C C . LYS A 1 181 ? 8.560 12.401 -11.167 1.00 90.38 181 LYS A C 1
ATOM 1519 O O . LYS A 1 181 ? 8.409 12.525 -12.383 1.00 90.38 181 LYS A O 1
ATOM 1524 N N . MET A 1 182 ? 7.540 12.293 -10.314 1.00 88.38 182 MET A N 1
ATOM 1525 C CA . MET A 1 182 ? 6.128 12.383 -10.714 1.00 88.38 182 MET A CA 1
ATOM 1526 C C . MET A 1 182 ? 5.841 13.712 -11.419 1.00 88.38 182 MET A C 1
ATOM 1528 O O . MET A 1 182 ? 5.355 13.713 -12.547 1.00 88.38 182 MET A O 1
ATOM 1532 N N . LYS A 1 183 ? 6.259 14.838 -10.827 1.00 86.69 183 LYS A N 1
ATOM 1533 C CA . LYS A 1 183 ? 6.099 16.176 -11.425 1.00 86.69 183 LYS A CA 1
ATOM 1534 C C . LYS A 1 183 ? 6.802 16.295 -12.781 1.00 86.69 183 LYS A C 1
ATOM 1536 O O . LYS A 1 183 ? 6.287 16.957 -13.680 1.00 86.69 183 LYS A O 1
ATOM 1541 N N . CYS A 1 184 ? 7.970 15.671 -12.955 1.00 85.75 184 CYS A N 1
ATOM 1542 C CA . CYS A 1 184 ? 8.643 15.613 -14.257 1.00 85.75 184 CYS A CA 1
ATOM 1543 C C . CYS A 1 184 ? 7.830 14.829 -15.300 1.00 85.75 184 CYS A C 1
ATOM 1545 O O . CYS A 1 184 ? 7.742 15.274 -16.441 1.00 85.75 184 CYS A O 1
ATOM 1547 N N . ILE A 1 185 ? 7.234 13.695 -14.913 1.00 82.00 185 ILE A N 1
ATOM 1548 C CA . ILE A 1 185 ? 6.387 12.860 -15.785 1.00 82.00 185 ILE A CA 1
ATOM 1549 C C . ILE A 1 185 ? 5.072 13.564 -16.151 1.00 82.00 185 ILE A C 1
ATOM 1551 O O . ILE A 1 185 ? 4.555 13.371 -17.249 1.00 82.00 185 ILE A O 1
ATOM 1555 N N . GLU A 1 186 ? 4.504 14.357 -15.245 1.00 79.31 186 GLU A N 1
ATOM 1556 C CA . GLU A 1 186 ? 3.278 15.124 -15.499 1.00 79.31 186 GLU A CA 1
ATOM 1557 C C . GLU A 1 186 ? 3.520 16.287 -16.462 1.00 79.31 186 GLU A C 1
ATOM 1559 O O . GLU A 1 186 ? 2.760 16.482 -17.409 1.00 79.31 186 GLU A O 1
ATOM 1564 N N . LYS A 1 187 ? 4.605 17.042 -16.250 1.00 73.44 187 LYS A N 1
ATOM 1565 C CA . LYS A 1 187 ? 4.944 18.213 -17.071 1.00 73.44 187 LYS A CA 1
ATOM 1566 C C . LYS A 1 187 ? 5.324 17.867 -18.503 1.00 73.44 187 LYS A C 1
ATOM 1568 O O . LYS A 1 187 ? 5.245 18.747 -19.354 1.00 73.44 187 LYS A O 1
ATOM 1573 N N . SER A 1 188 ? 5.769 16.641 -18.772 1.00 65.38 188 SER A N 1
ATOM 1574 C CA . SER A 1 188 ? 6.294 16.303 -20.091 1.00 65.38 188 SER A CA 1
ATOM 1575 C C . SER A 1 188 ? 5.236 16.272 -21.202 1.00 65.38 188 SER A C 1
ATOM 1577 O 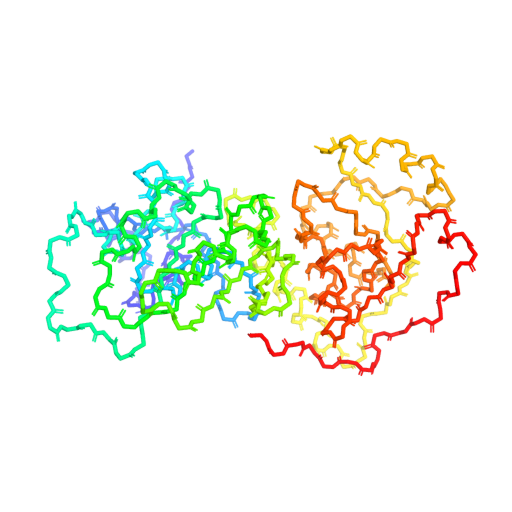O . SER A 1 188 ? 5.662 16.276 -22.348 1.00 65.38 188 SER A O 1
ATOM 1579 N N . MET A 1 189 ? 3.922 16.343 -20.898 1.00 52.72 189 MET A N 1
ATOM 1580 C CA . MET A 1 189 ? 2.741 16.260 -21.804 1.00 52.72 189 MET A CA 1
ATOM 1581 C C . MET A 1 189 ? 2.701 15.002 -22.692 1.00 52.72 189 MET A C 1
ATOM 1583 O O . MET A 1 189 ? 1.704 14.285 -22.705 1.00 52.72 189 MET A O 1
ATOM 1587 N N . ASP A 1 190 ? 3.812 14.674 -23.332 1.00 49.91 190 ASP A N 1
ATOM 1588 C CA . ASP A 1 190 ? 4.188 13.364 -23.819 1.00 49.91 190 ASP A CA 1
ATOM 1589 C C . ASP A 1 190 ? 4.758 12.534 -22.664 1.00 49.91 190 ASP A C 1
ATOM 1591 O O . ASP A 1 190 ? 5.576 12.984 -21.862 1.00 49.91 190 ASP A O 1
ATOM 1595 N N . CYS A 1 191 ? 4.286 11.300 -22.530 1.00 54.38 191 CYS A N 1
ATOM 1596 C CA . CYS A 1 191 ? 4.758 10.353 -21.526 1.00 54.38 191 CYS A CA 1
ATOM 1597 C C . CYS A 1 191 ? 6.294 10.290 -21.535 1.00 54.38 191 CYS A C 1
ATOM 1599 O O . CYS A 1 191 ? 6.871 10.225 -22.618 1.00 54.38 191 CYS A O 1
ATOM 1601 N N . VAL A 1 192 ? 6.953 10.240 -20.366 1.00 61.72 192 VAL A N 1
ATOM 1602 C CA . VAL A 1 192 ? 8.377 9.856 -20.308 1.00 61.72 192 VAL A CA 1
ATOM 1603 C C . VAL A 1 192 ? 8.558 8.621 -21.178 1.00 61.72 192 VAL A C 1
ATOM 1605 O O . VAL A 1 192 ? 7.901 7.604 -20.936 1.00 61.72 192 VAL A O 1
ATOM 1608 N N . GLU A 1 193 ? 9.384 8.746 -22.219 1.00 71.31 193 GLU A N 1
ATOM 1609 C CA . GLU A 1 193 ? 9.548 7.691 -23.205 1.00 71.31 193 GLU A CA 1
ATOM 1610 C C . GLU A 1 193 ? 10.007 6.425 -22.483 1.00 71.31 193 GLU A C 1
ATOM 1612 O O . GLU A 1 193 ? 11.069 6.373 -21.854 1.00 71.31 193 GLU A O 1
ATOM 1617 N N . LYS A 1 194 ? 9.152 5.402 -22.515 1.00 85.88 194 LYS A N 1
ATOM 1618 C CA . LYS A 1 194 ? 9.440 4.114 -21.897 1.00 85.88 194 LYS A CA 1
ATOM 1619 C C . LYS A 1 194 ? 10.351 3.339 -22.837 1.00 85.88 194 LYS A C 1
ATOM 1621 O O . LYS A 1 194 ? 9.883 2.605 -23.704 1.00 85.88 194 LYS A O 1
ATOM 1626 N N . THR A 1 195 ? 11.653 3.551 -22.704 1.00 88.62 195 THR A N 1
ATOM 1627 C CA . THR A 1 195 ? 12.677 2.963 -23.578 1.00 88.62 195 THR A CA 1
ATOM 1628 C C . THR A 1 195 ? 13.007 1.513 -23.227 1.00 88.62 195 THR A C 1
ATOM 1630 O O . THR A 1 195 ? 13.524 0.785 -24.069 1.00 88.62 195 THR A O 1
ATOM 1633 N N . MET A 1 196 ? 12.657 1.060 -22.019 1.00 92.62 196 MET A N 1
ATOM 1634 C CA . MET A 1 196 ? 12.979 -0.279 -21.518 1.00 92.62 196 MET A CA 1
ATOM 1635 C C . MET A 1 196 ? 11.734 -1.182 -21.439 1.00 92.62 196 MET A C 1
ATOM 1637 O O . MET A 1 196 ? 10.608 -0.705 -21.294 1.00 92.62 196 MET A O 1
ATOM 1641 N N . GLY A 1 197 ? 11.932 -2.501 -21.547 1.00 93.94 197 GLY A N 1
ATOM 1642 C CA . GLY A 1 197 ? 10.863 -3.512 -21.536 1.00 93.94 197 GLY A CA 1
ATOM 1643 C C . GLY A 1 197 ? 10.304 -3.793 -20.138 1.00 93.94 197 GLY A C 1
ATOM 1644 O O . GLY A 1 197 ? 9.438 -3.063 -19.654 1.00 93.94 197 GLY A O 1
ATOM 1645 N N . ILE A 1 198 ? 10.803 -4.853 -19.494 1.00 97.19 198 ILE A N 1
ATOM 1646 C CA . ILE A 1 198 ? 10.345 -5.319 -18.177 1.00 97.19 198 ILE A CA 1
ATOM 1647 C C . ILE A 1 198 ? 11.446 -5.114 -17.134 1.00 97.19 198 ILE A C 1
ATOM 1649 O O . ILE A 1 198 ? 12.571 -5.575 -17.317 1.00 97.19 198 ILE A O 1
ATOM 1653 N N . PHE A 1 199 ? 11.118 -4.428 -16.041 1.00 98.06 199 PHE A N 1
ATOM 1654 C CA . PHE A 1 199 ? 11.992 -4.282 -14.883 1.00 98.06 199 PHE A CA 1
ATOM 1655 C C . PHE A 1 199 ? 11.871 -5.519 -13.989 1.00 98.06 199 PHE A C 1
ATOM 1657 O O . PHE A 1 199 ? 10.773 -5.854 -13.533 1.00 98.06 199 PHE A O 1
ATOM 1664 N N . LEU A 1 200 ? 13.000 -6.170 -13.703 1.00 97.69 200 LEU A N 1
ATOM 1665 C CA . LEU A 1 200 ? 13.070 -7.321 -12.809 1.00 97.69 200 LEU A CA 1
ATOM 1666 C C . LEU A 1 200 ? 14.195 -7.151 -11.786 1.00 97.69 200 LEU A C 1
ATOM 1668 O O . LEU A 1 200 ? 15.378 -7.165 -12.115 1.00 97.69 200 LEU A O 1
ATOM 1672 N N . ASN A 1 201 ? 13.792 -7.037 -10.528 1.00 95.56 201 ASN A N 1
ATOM 1673 C CA . ASN A 1 201 ? 14.653 -7.068 -9.353 1.00 95.56 201 ASN A CA 1
ATOM 1674 C C . ASN A 1 201 ? 13.775 -7.393 -8.140 1.00 95.56 201 ASN A C 1
ATOM 1676 O O . ASN A 1 201 ? 12.644 -6.924 -8.085 1.00 95.56 201 ASN A O 1
ATOM 1680 N N . PHE A 1 202 ? 14.240 -8.151 -7.151 1.00 93.44 202 PHE A N 1
ATOM 1681 C CA . PHE A 1 202 ? 13.585 -8.296 -5.842 1.00 93.44 202 PHE A CA 1
ATOM 1682 C C . PHE A 1 202 ? 14.519 -8.961 -4.832 1.00 93.44 202 PHE A C 1
ATOM 1684 O O . PHE A 1 202 ? 15.392 -9.740 -5.194 1.00 93.44 202 PHE A O 1
ATOM 1691 N N . ASN A 1 203 ? 14.280 -8.713 -3.546 1.00 89.62 203 ASN A N 1
ATOM 1692 C CA . ASN A 1 203 ? 14.948 -9.446 -2.473 1.00 89.62 203 ASN A CA 1
ATOM 1693 C C . ASN A 1 203 ? 14.173 -10.726 -2.135 1.00 89.62 203 ASN A C 1
ATOM 1695 O O . ASN A 1 203 ? 12.940 -10.740 -2.196 1.00 89.62 203 ASN A O 1
ATOM 1699 N N . ILE A 1 204 ? 14.873 -11.787 -1.731 1.00 87.50 204 ILE A N 1
ATOM 1700 C CA . ILE A 1 204 ? 14.251 -13.022 -1.231 1.00 87.50 204 ILE A CA 1
ATOM 1701 C C . ILE A 1 204 ? 13.820 -12.784 0.222 1.00 87.50 204 ILE A C 1
ATOM 1703 O O . ILE A 1 204 ? 14.557 -13.068 1.159 1.00 87.50 204 ILE A O 1
ATOM 1707 N N . THR A 1 205 ? 12.643 -12.187 0.404 1.00 85.06 205 THR A N 1
ATOM 1708 C CA . THR A 1 205 ? 12.075 -11.880 1.729 1.00 85.06 205 THR A CA 1
ATOM 1709 C C . THR A 1 205 ? 11.111 -12.954 2.222 1.00 85.06 205 THR A C 1
ATOM 1711 O O . THR A 1 205 ? 10.859 -13.043 3.416 1.00 85.06 205 THR A O 1
ATOM 1714 N N . THR A 1 206 ? 10.581 -13.782 1.318 1.00 85.19 206 THR A N 1
ATOM 1715 C CA . THR A 1 206 ? 9.656 -14.871 1.646 1.00 85.19 206 THR A CA 1
ATOM 1716 C C . THR A 1 206 ? 10.018 -16.144 0.879 1.00 85.19 206 THR A C 1
ATOM 1718 O O . THR A 1 206 ? 10.581 -16.057 -0.220 1.00 85.19 206 THR A O 1
ATOM 1721 N N . PRO A 1 207 ? 9.656 -17.336 1.395 1.00 86.81 207 PRO A N 1
ATOM 1722 C CA . PRO A 1 207 ? 9.888 -18.603 0.697 1.00 86.81 207 PRO A CA 1
ATOM 1723 C C . PRO A 1 207 ? 9.261 -18.656 -0.701 1.00 86.81 207 PRO A C 1
ATOM 1725 O O . PRO A 1 207 ? 9.832 -19.255 -1.604 1.00 86.81 207 PRO A O 1
ATOM 1728 N N . LYS A 1 208 ? 8.134 -17.959 -0.914 1.00 83.69 208 LYS A N 1
ATOM 1729 C CA . LYS A 1 208 ? 7.455 -17.856 -2.218 1.00 83.69 208 LYS A CA 1
ATOM 1730 C C . LYS A 1 208 ? 8.317 -17.223 -3.320 1.00 83.69 208 LYS A C 1
ATOM 1732 O O . LYS A 1 208 ? 7.999 -17.374 -4.493 1.00 83.69 208 LYS A O 1
ATOM 1737 N N . ARG A 1 209 ? 9.372 -16.480 -2.960 1.00 90.06 209 ARG A N 1
ATOM 1738 C CA . ARG A 1 209 ? 10.284 -15.844 -3.925 1.00 90.06 209 ARG A CA 1
ATOM 1739 C C . ARG A 1 209 ? 11.436 -16.748 -4.357 1.00 90.06 209 ARG A C 1
ATOM 1741 O O . ARG A 1 209 ? 12.134 -16.421 -5.317 1.00 90.06 209 ARG A O 1
ATOM 1748 N N . VAL A 1 210 ? 11.653 -17.859 -3.656 1.00 90.31 210 VAL A N 1
ATOM 1749 C CA . VAL A 1 210 ? 12.694 -18.835 -3.996 1.00 90.31 210 VAL A CA 1
ATOM 1750 C C . VAL A 1 210 ? 12.343 -19.487 -5.337 1.00 90.31 210 VAL A C 1
ATOM 1752 O O . VAL A 1 210 ? 11.196 -19.847 -5.570 1.00 90.31 210 VAL A O 1
ATOM 1755 N N . GLY A 1 211 ? 13.316 -19.588 -6.247 1.00 91.56 211 GLY A N 1
ATOM 1756 C CA . GLY A 1 211 ? 13.125 -20.166 -7.586 1.00 91.56 211 GLY A CA 1
ATOM 1757 C C . GLY A 1 211 ? 12.464 -19.240 -8.618 1.00 91.56 211 GLY A C 1
ATOM 1758 O O . GLY A 1 211 ? 12.567 -19.495 -9.815 1.00 91.56 211 GLY A O 1
ATOM 1759 N N . LEU A 1 212 ? 11.872 -18.106 -8.214 1.00 94.00 212 LEU A N 1
ATOM 1760 C CA . LEU A 1 212 ? 11.281 -17.156 -9.173 1.00 94.00 212 LEU A CA 1
ATOM 1761 C C . LEU A 1 212 ? 12.312 -16.575 -10.143 1.00 94.00 212 LEU A C 1
ATOM 1763 O O . LEU A 1 212 ? 11.976 -16.235 -11.275 1.00 94.00 212 LEU A O 1
ATOM 1767 N N . ARG A 1 213 ? 13.573 -16.458 -9.713 1.00 93.25 213 ARG A N 1
ATOM 1768 C CA . ARG A 1 213 ? 14.654 -15.996 -10.589 1.00 93.25 213 ARG A CA 1
ATOM 1769 C C . ARG A 1 213 ? 14.899 -16.961 -11.750 1.00 93.25 213 ARG A C 1
ATOM 1771 O O . ARG A 1 213 ? 15.203 -16.491 -12.843 1.00 93.25 213 ARG A O 1
ATOM 1778 N N . ASP A 1 214 ? 14.729 -18.261 -11.521 1.00 94.94 214 ASP A N 1
ATOM 1779 C CA . ASP A 1 214 ? 14.906 -19.292 -12.544 1.00 94.94 214 ASP A CA 1
ATOM 1780 C C . ASP A 1 214 ? 13.731 -19.294 -13.524 1.00 94.94 214 ASP A C 1
ATOM 1782 O O . ASP A 1 214 ? 13.942 -19.351 -14.733 1.00 94.94 214 ASP A O 1
ATOM 1786 N N . ILE A 1 215 ? 12.502 -19.131 -13.018 1.00 96.62 215 ILE A N 1
ATOM 1787 C CA . ILE A 1 215 ? 11.290 -19.001 -13.845 1.00 96.62 215 ILE A CA 1
ATOM 1788 C C . ILE A 1 215 ? 11.378 -17.766 -14.755 1.00 96.62 215 ILE A C 1
ATOM 1790 O O . ILE A 1 215 ? 11.033 -17.824 -15.933 1.00 96.62 215 ILE A O 1
ATOM 1794 N N . LEU A 1 216 ? 11.875 -16.648 -14.221 1.00 96.69 216 LEU A N 1
ATOM 1795 C CA . LEU A 1 216 ? 11.962 -15.359 -14.915 1.00 96.69 216 LEU A CA 1
ATOM 1796 C C . LEU A 1 216 ? 13.340 -15.106 -15.553 1.00 96.69 216 LEU A C 1
ATOM 1798 O O . LEU A 1 216 ? 13.707 -13.956 -15.804 1.00 96.69 216 LEU A O 1
ATOM 1802 N N . ASN A 1 217 ? 14.127 -16.156 -15.807 1.00 96.00 217 ASN A N 1
ATOM 1803 C CA . ASN A 1 217 ? 15.509 -16.033 -16.286 1.00 96.00 217 ASN A CA 1
ATOM 1804 C C . ASN A 1 217 ? 15.641 -15.375 -17.674 1.00 96.00 217 ASN A C 1
ATOM 1806 O O . ASN A 1 217 ? 16.699 -14.838 -18.000 1.00 96.00 217 ASN A O 1
ATOM 1810 N N . PHE A 1 218 ? 14.562 -15.364 -18.460 1.00 95.56 218 PHE A N 1
ATOM 1811 C CA . PHE A 1 218 ? 14.478 -14.709 -19.764 1.00 95.56 218 PHE A CA 1
ATOM 1812 C C . PHE A 1 218 ? 14.401 -13.176 -19.668 1.00 95.56 218 PHE A C 1
ATOM 1814 O O . PHE A 1 218 ? 14.514 -12.491 -20.684 1.00 95.56 218 PHE A O 1
ATOM 1821 N N . ILE A 1 219 ? 14.227 -12.625 -18.460 1.00 96.88 219 ILE A N 1
ATOM 1822 C CA . ILE A 1 219 ? 14.221 -11.185 -18.199 1.00 96.88 219 ILE A CA 1
ATOM 1823 C C . ILE A 1 219 ? 15.561 -10.787 -17.549 1.00 96.88 219 ILE A C 1
ATOM 1825 O O . ILE A 1 219 ? 15.939 -11.342 -16.502 1.00 96.88 219 ILE A O 1
ATOM 1829 N N . PRO A 1 220 ? 16.290 -9.808 -18.122 1.00 96.12 220 PRO A N 1
ATOM 1830 C CA . PRO A 1 220 ? 17.525 -9.301 -17.533 1.00 96.12 220 PRO A CA 1
ATOM 1831 C C . PRO A 1 220 ? 17.324 -8.829 -16.088 1.00 96.12 220 PRO A C 1
ATOM 1833 O O . PRO A 1 220 ? 16.363 -8.121 -15.785 1.00 96.12 220 PRO A O 1
ATOM 1836 N N . TRP A 1 221 ? 18.236 -9.216 -15.192 1.00 96.25 221 TRP A N 1
ATOM 1837 C CA . TRP A 1 221 ? 18.230 -8.711 -13.818 1.00 96.25 221 TRP A CA 1
ATOM 1838 C C . TRP A 1 221 ? 18.711 -7.271 -13.787 1.00 96.25 221 TRP A C 1
ATOM 1840 O O . TRP A 1 221 ? 19.725 -6.940 -14.404 1.00 96.25 221 TRP A O 1
ATOM 1850 N N . VAL A 1 222 ? 18.024 -6.437 -13.017 1.00 96.94 222 VAL A N 1
ATOM 1851 C CA . VAL A 1 222 ? 18.504 -5.102 -12.680 1.00 96.94 222 VAL A CA 1
ATOM 1852 C C . VAL A 1 222 ? 19.130 -5.152 -11.291 1.00 96.94 222 VAL A C 1
ATOM 1854 O O . VAL A 1 222 ? 18.481 -5.536 -10.318 1.00 96.94 222 VAL A O 1
ATOM 1857 N N . GLU A 1 223 ? 20.397 -4.758 -11.196 1.00 95.81 223 GLU A N 1
ATOM 1858 C CA . GLU A 1 223 ? 21.102 -4.675 -9.917 1.00 95.81 223 GLU A CA 1
ATOM 1859 C C . GLU A 1 223 ? 20.477 -3.643 -8.974 1.00 95.81 223 GLU A C 1
ATOM 1861 O O . GLU A 1 223 ? 19.846 -2.671 -9.401 1.00 95.81 223 GLU A O 1
ATOM 1866 N N . ASN A 1 224 ? 20.683 -3.852 -7.672 1.00 93.94 224 ASN A N 1
ATOM 1867 C CA . ASN A 1 224 ? 20.222 -2.922 -6.647 1.00 93.94 224 ASN A CA 1
ATOM 1868 C C . ASN A 1 224 ? 20.903 -1.554 -6.809 1.00 93.94 224 ASN A C 1
ATOM 1870 O O . ASN A 1 224 ? 22.109 -1.463 -7.038 1.00 93.94 224 ASN A O 1
ATOM 1874 N N . LYS A 1 225 ? 20.116 -0.487 -6.666 1.00 93.56 225 LYS A N 1
ATOM 1875 C CA . LYS A 1 225 ? 20.544 0.905 -6.840 1.00 93.56 225 LYS A CA 1
ATOM 1876 C C . LYS A 1 225 ? 20.144 1.736 -5.631 1.00 93.56 225 LYS A C 1
ATOM 1878 O O . LYS A 1 225 ? 19.189 1.403 -4.928 1.00 93.56 225 LYS A O 1
ATOM 1883 N N . GLU A 1 226 ? 20.849 2.840 -5.404 1.00 94.44 226 GLU A N 1
ATOM 1884 C CA . GLU A 1 226 ? 20.384 3.848 -4.449 1.00 94.44 226 GLU A CA 1
ATOM 1885 C C . GLU A 1 226 ? 19.049 4.445 -4.918 1.00 94.44 226 GLU A C 1
ATOM 1887 O O . GLU A 1 226 ? 18.753 4.481 -6.113 1.00 94.44 226 GLU A O 1
ATOM 1892 N N . TYR A 1 227 ? 18.226 4.912 -3.975 1.00 94.00 227 TYR A N 1
ATOM 1893 C CA . TYR A 1 227 ? 16.801 5.143 -4.235 1.00 94.00 227 TYR A CA 1
ATOM 1894 C C . TYR A 1 227 ? 16.511 6.111 -5.394 1.00 94.00 227 TYR A C 1
ATOM 1896 O O . TYR A 1 227 ? 15.651 5.824 -6.220 1.00 94.00 227 TYR A O 1
ATOM 1904 N N . GLN A 1 228 ? 17.257 7.217 -5.508 1.00 94.12 228 GLN A N 1
ATOM 1905 C CA . GLN A 1 228 ? 17.122 8.156 -6.631 1.00 94.12 228 GLN A CA 1
ATOM 1906 C C . GLN A 1 228 ? 17.359 7.461 -7.978 1.00 94.12 228 GLN A C 1
ATOM 1908 O O . GLN A 1 228 ? 16.530 7.539 -8.880 1.00 94.12 228 GLN A O 1
ATOM 1913 N N . GLU A 1 229 ? 18.475 6.742 -8.097 1.00 95.88 229 GLU A N 1
ATOM 1914 C CA . GLU A 1 229 ? 18.850 6.052 -9.329 1.00 95.88 229 GLU A CA 1
ATOM 1915 C C . GLU A 1 229 ? 17.881 4.903 -9.643 1.00 95.88 229 GLU A C 1
ATOM 1917 O O . GLU A 1 229 ? 17.569 4.654 -10.808 1.00 95.88 229 GLU A O 1
ATOM 1922 N N . TYR A 1 230 ? 17.356 4.232 -8.614 1.00 97.00 230 TYR A N 1
ATOM 1923 C CA . TYR A 1 230 ? 16.285 3.249 -8.749 1.00 97.00 230 TYR A CA 1
ATOM 1924 C C . TYR A 1 230 ? 15.016 3.873 -9.344 1.00 97.00 230 TYR A C 1
ATOM 1926 O O . TYR A 1 230 ? 14.534 3.373 -10.358 1.00 97.00 230 TYR A O 1
ATOM 1934 N N . ILE A 1 231 ? 14.517 4.981 -8.786 1.00 96.19 231 ILE A N 1
ATOM 1935 C CA . ILE A 1 231 ? 13.322 5.679 -9.288 1.00 96.19 231 ILE A CA 1
ATOM 1936 C C . ILE A 1 231 ? 13.534 6.179 -10.725 1.00 96.19 231 ILE A C 1
ATOM 1938 O O . ILE A 1 231 ? 12.671 5.996 -11.588 1.00 96.19 231 ILE A O 1
ATOM 1942 N N . ASP A 1 232 ? 14.708 6.739 -11.023 1.00 94.44 232 ASP A N 1
ATOM 1943 C CA . ASP A 1 232 ? 15.061 7.179 -12.376 1.00 94.44 232 ASP A CA 1
ATOM 1944 C C . ASP A 1 232 ? 15.178 6.027 -13.374 1.00 94.44 232 ASP A C 1
ATOM 1946 O O . ASP A 1 232 ? 14.835 6.193 -14.547 1.00 94.44 232 ASP A O 1
ATOM 1950 N N . THR A 1 233 ? 15.656 4.868 -12.920 1.00 96.12 233 THR A N 1
ATOM 1951 C CA . THR A 1 233 ? 15.749 3.651 -13.729 1.00 96.12 233 THR A CA 1
ATOM 1952 C C . THR A 1 233 ? 14.364 3.077 -13.984 1.00 96.12 233 THR A C 1
ATOM 1954 O O . THR A 1 233 ? 14.002 2.899 -15.144 1.00 96.12 233 THR A O 1
ATOM 1957 N N . LEU A 1 234 ? 13.572 2.842 -12.933 1.00 96.31 234 LEU A N 1
ATOM 1958 C CA . LEU A 1 234 ? 12.230 2.266 -13.009 1.00 96.31 234 LEU A CA 1
ATOM 1959 C C . LEU A 1 234 ? 11.325 3.079 -13.942 1.00 96.31 234 LEU A C 1
ATOM 1961 O O . LEU A 1 234 ? 10.652 2.505 -14.794 1.00 96.31 234 LEU A O 1
ATOM 1965 N N . ALA A 1 235 ? 11.386 4.412 -13.873 1.00 93.88 235 ALA A N 1
ATOM 1966 C CA . ALA A 1 235 ? 10.585 5.298 -14.716 1.00 93.88 235 ALA A CA 1
ATOM 1967 C C . ALA A 1 235 ? 10.803 5.116 -16.234 1.00 93.88 235 ALA A C 1
ATOM 1969 O O . ALA A 1 235 ? 9.947 5.543 -17.009 1.00 93.88 235 ALA A O 1
ATOM 1970 N N . LYS A 1 236 ? 11.905 4.485 -16.669 1.00 93.19 236 LYS A N 1
ATOM 1971 C CA . LYS A 1 236 ? 12.201 4.196 -18.087 1.00 93.19 236 LYS A CA 1
ATOM 1972 C C . LYS A 1 236 ? 11.563 2.899 -18.593 1.00 93.19 236 LYS A C 1
ATOM 1974 O O . LYS A 1 236 ? 11.539 2.672 -19.801 1.00 93.19 236 LYS A O 1
ATOM 1979 N N . TYR A 1 237 ? 11.077 2.035 -17.705 1.00 95.06 237 TYR A N 1
ATOM 1980 C CA . TYR A 1 237 ? 10.505 0.738 -18.071 1.00 95.06 237 TYR A CA 1
ATOM 1981 C C . TYR A 1 237 ? 9.013 0.831 -18.377 1.00 95.06 237 TYR A C 1
ATOM 1983 O O . TYR A 1 237 ? 8.284 1.607 -17.760 1.00 95.06 237 TYR A O 1
ATOM 1991 N N . ARG A 1 238 ? 8.550 0.014 -19.328 1.00 90.88 238 ARG A N 1
ATOM 1992 C CA . ARG A 1 238 ? 7.121 -0.146 -19.635 1.00 9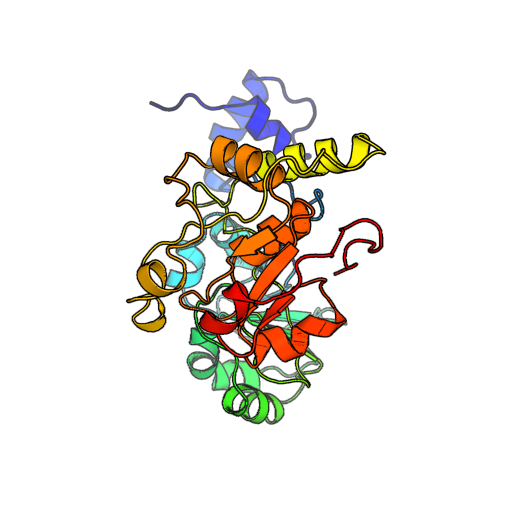0.88 238 ARG A CA 1
ATOM 1993 C C . ARG A 1 238 ? 6.413 -0.961 -18.560 1.00 90.88 238 ARG A C 1
ATOM 1995 O O . ARG A 1 238 ? 5.327 -0.577 -18.133 1.00 90.88 238 ARG A O 1
ATOM 2002 N N . PHE A 1 239 ? 7.053 -2.036 -18.108 1.00 94.88 239 PHE A N 1
ATOM 2003 C CA . PHE A 1 239 ? 6.496 -2.999 -17.164 1.00 94.88 239 PHE A CA 1
ATOM 2004 C C . PHE A 1 239 ? 7.433 -3.238 -15.981 1.00 94.88 239 PHE A C 1
ATOM 2006 O O . PHE A 1 239 ? 8.647 -3.072 -16.104 1.00 94.88 239 PHE A O 1
ATOM 2013 N N . CYS A 1 240 ? 6.894 -3.687 -14.850 1.00 97.56 240 CYS A N 1
ATOM 2014 C CA . CYS A 1 240 ? 7.685 -4.042 -13.673 1.00 97.56 240 CYS A CA 1
ATOM 2015 C C . CYS A 1 240 ? 7.115 -5.262 -12.949 1.00 97.56 240 CYS A C 1
ATOM 2017 O O . CYS A 1 240 ? 5.925 -5.309 -12.642 1.00 97.56 240 CYS A O 1
ATOM 2019 N N . ILE A 1 241 ? 7.979 -6.225 -12.625 1.00 97.88 241 ILE A N 1
ATOM 2020 C CA . ILE A 1 241 ? 7.613 -7.416 -11.855 1.00 97.88 241 ILE A CA 1
ATOM 2021 C C . ILE A 1 241 ? 7.375 -7.039 -10.383 1.00 97.88 241 ILE A C 1
ATOM 2023 O O . ILE A 1 241 ? 8.301 -6.695 -9.634 1.00 97.88 241 ILE A O 1
ATOM 2027 N N . CYS A 1 242 ? 6.117 -7.143 -9.957 1.00 96.75 242 CYS A N 1
ATOM 2028 C CA . CYS A 1 242 ? 5.654 -6.821 -8.610 1.00 96.75 242 CYS A CA 1
ATOM 2029 C C . CYS A 1 242 ? 5.306 -8.104 -7.849 1.00 96.75 242 CYS A C 1
ATOM 2031 O O . CYS A 1 242 ? 4.155 -8.524 -7.772 1.00 96.75 242 CYS A O 1
ATOM 2033 N N . VAL A 1 243 ? 6.335 -8.749 -7.297 1.00 94.75 243 VAL A N 1
ATOM 2034 C CA . VAL A 1 243 ? 6.168 -9.965 -6.492 1.00 94.75 243 VAL A CA 1
ATOM 2035 C C . VAL A 1 243 ? 5.662 -9.624 -5.092 1.00 94.75 243 VAL A C 1
ATOM 2037 O O . VAL A 1 243 ? 6.210 -8.722 -4.456 1.00 94.75 243 VAL A O 1
ATOM 2040 N N . GLU A 1 244 ? 4.704 -10.403 -4.577 1.00 92.94 244 GLU A N 1
ATOM 2041 C CA . GLU A 1 244 ? 4.260 -10.357 -3.172 1.00 92.94 244 GLU A CA 1
ATOM 2042 C C . GLU A 1 244 ? 5.455 -10.309 -2.212 1.00 92.94 244 GLU A C 1
ATOM 2044 O O . GLU A 1 244 ? 6.454 -11.014 -2.405 1.00 92.94 244 GLU A O 1
ATOM 2049 N N . GLY A 1 245 ? 5.385 -9.431 -1.213 1.00 90.00 245 GLY A N 1
ATOM 2050 C CA . GLY A 1 245 ? 6.375 -9.310 -0.145 1.00 90.00 245 GLY A CA 1
ATOM 2051 C C . GLY A 1 245 ? 5.952 -10.097 1.084 1.00 90.00 245 GLY A C 1
ATOM 2052 O O . GLY A 1 245 ? 5.420 -11.198 0.965 1.00 90.00 245 GLY A O 1
ATOM 2053 N N . ASN A 1 246 ? 6.205 -9.523 2.259 1.00 91.75 246 ASN A N 1
ATOM 2054 C CA . ASN A 1 246 ? 5.628 -10.026 3.504 1.00 91.75 246 ASN A CA 1
ATOM 2055 C C . ASN A 1 246 ? 4.097 -9.866 3.482 1.00 91.75 246 ASN A C 1
ATOM 2057 O O . ASN A 1 246 ? 3.382 -10.809 3.810 1.00 91.75 246 ASN A O 1
ATOM 2061 N N . GLY A 1 247 ? 3.620 -8.708 3.011 1.00 93.38 247 GLY A N 1
ATOM 2062 C CA . GLY A 1 247 ? 2.222 -8.458 2.659 1.00 93.38 247 GLY A CA 1
ATOM 2063 C C . GLY A 1 247 ? 1.926 -8.638 1.164 1.00 93.38 247 GLY A C 1
ATOM 2064 O O . GLY A 1 247 ? 2.836 -8.721 0.327 1.00 93.38 247 GLY A O 1
ATOM 2065 N N . LEU A 1 248 ? 0.631 -8.685 0.835 1.00 94.50 248 LEU A N 1
ATOM 2066 C CA . LEU A 1 248 ? 0.134 -8.760 -0.547 1.00 94.50 248 LEU A CA 1
ATOM 2067 C C . LEU A 1 248 ? 0.298 -7.434 -1.306 1.00 94.50 248 LEU A C 1
ATOM 2069 O O . LEU A 1 248 ? 0.584 -7.443 -2.502 1.00 94.50 248 LEU A O 1
ATOM 2073 N N . ASP A 1 249 ? 0.129 -6.313 -0.608 1.00 94.88 249 ASP A N 1
ATOM 2074 C CA . ASP A 1 249 ? 0.294 -4.960 -1.128 1.00 94.88 249 ASP A CA 1
ATOM 2075 C C . ASP A 1 249 ? 1.753 -4.511 -0.962 1.00 94.88 249 ASP A C 1
ATOM 2077 O O . ASP A 1 249 ? 2.327 -4.614 0.125 1.00 94.88 249 ASP A O 1
ATOM 2081 N N . THR A 1 250 ? 2.385 -4.020 -2.030 1.00 94.81 250 THR A N 1
ATOM 2082 C CA . THR A 1 250 ? 3.830 -3.736 -2.030 1.00 94.81 250 THR A CA 1
ATOM 2083 C C . THR A 1 250 ? 4.141 -2.301 -2.426 1.00 94.81 250 THR A C 1
ATOM 2085 O O . THR A 1 250 ? 3.539 -1.750 -3.344 1.00 94.81 250 THR A O 1
ATOM 2088 N N . HIS A 1 251 ? 5.166 -1.711 -1.803 1.00 95.56 251 HIS A N 1
ATOM 2089 C CA . HIS A 1 251 ? 5.645 -0.374 -2.174 1.00 95.56 251 HIS A CA 1
ATOM 2090 C C . HIS A 1 251 ? 5.988 -0.268 -3.663 1.00 95.56 251 HIS A C 1
ATOM 2092 O O . HIS A 1 251 ? 5.638 0.713 -4.312 1.00 95.56 251 HIS A O 1
ATOM 2098 N N . ARG A 1 252 ? 6.603 -1.317 -4.226 1.00 95.69 252 ARG A N 1
ATOM 2099 C CA . ARG A 1 252 ? 6.968 -1.359 -5.644 1.00 95.69 252 ARG A CA 1
ATOM 2100 C C . ARG A 1 252 ? 5.764 -1.204 -6.560 1.00 95.69 252 ARG A C 1
ATOM 2102 O O . ARG A 1 252 ? 5.870 -0.506 -7.562 1.00 95.69 252 ARG A O 1
ATOM 2109 N N . PHE A 1 253 ? 4.645 -1.842 -6.229 1.00 96.38 253 PHE A N 1
ATOM 2110 C CA . PHE A 1 253 ? 3.420 -1.707 -7.005 1.00 96.38 253 PHE A CA 1
ATOM 2111 C C . PHE A 1 253 ? 3.002 -0.232 -7.102 1.00 96.38 253 PHE A C 1
ATOM 2113 O O . PHE A 1 253 ? 2.786 0.275 -8.200 1.00 96.38 253 PHE A O 1
ATOM 2120 N N . TRP A 1 254 ? 2.985 0.491 -5.980 1.00 95.31 254 TRP A N 1
ATOM 2121 C CA . TRP A 1 254 ? 2.606 1.908 -5.962 1.00 95.31 254 TRP A CA 1
ATOM 2122 C C . TRP A 1 254 ? 3.643 2.820 -6.611 1.00 95.31 254 TRP A C 1
ATOM 2124 O O . TRP A 1 254 ? 3.268 3.731 -7.342 1.00 95.31 254 TRP A O 1
ATOM 2134 N N . GLU A 1 255 ? 4.939 2.553 -6.441 1.00 95.62 255 GLU A N 1
ATOM 2135 C CA . GLU A 1 255 ? 5.996 3.252 -7.186 1.00 95.62 255 GLU A CA 1
ATOM 2136 C C . GLU A 1 255 ? 5.800 3.114 -8.700 1.00 95.62 255 GLU A C 1
ATOM 2138 O O . GLU A 1 255 ? 5.961 4.086 -9.436 1.00 95.62 255 GLU A O 1
ATOM 2143 N N . CYS A 1 256 ? 5.393 1.932 -9.170 1.00 94.12 256 CYS A N 1
ATOM 2144 C CA . CYS A 1 256 ? 5.072 1.705 -10.575 1.00 94.12 256 CYS A CA 1
ATOM 2145 C C . CYS A 1 256 ? 3.882 2.563 -11.024 1.00 94.12 256 CYS A C 1
ATOM 2147 O O . CYS A 1 256 ? 3.989 3.257 -12.036 1.00 94.12 256 CYS A O 1
ATOM 2149 N N . VAL A 1 257 ? 2.801 2.596 -10.239 1.00 90.75 257 VAL A N 1
ATOM 2150 C CA . VAL A 1 257 ? 1.623 3.438 -10.513 1.00 90.75 257 VAL A CA 1
ATOM 2151 C C . VAL A 1 257 ? 2.008 4.918 -10.600 1.00 90.75 257 VAL A C 1
ATOM 2153 O O . VAL A 1 257 ? 1.724 5.567 -11.606 1.00 90.75 257 VAL A O 1
ATOM 2156 N N . TYR A 1 258 ? 2.732 5.440 -9.607 1.00 90.62 258 TYR A N 1
ATOM 2157 C CA . TYR A 1 258 ? 3.171 6.839 -9.581 1.00 90.62 258 TYR A CA 1
ATOM 2158 C C . TYR A 1 258 ? 4.082 7.207 -10.761 1.00 90.62 258 TYR A C 1
ATOM 2160 O O . TYR A 1 258 ? 4.040 8.331 -11.259 1.00 90.62 258 TYR A O 1
ATOM 2168 N N . LEU A 1 259 ? 4.895 6.262 -11.238 1.00 90.81 259 LEU A N 1
ATOM 2169 C CA . LEU A 1 259 ? 5.828 6.473 -12.346 1.00 90.81 259 LEU A CA 1
ATOM 2170 C C . LEU A 1 259 ? 5.251 6.105 -13.720 1.00 90.81 259 LEU A C 1
ATOM 2172 O O . LEU A 1 259 ? 5.992 6.127 -14.713 1.00 90.81 259 LEU A O 1
ATOM 2176 N N . LYS A 1 260 ? 3.960 5.758 -13.803 1.00 86.56 260 LYS A N 1
ATOM 2177 C CA . LYS A 1 260 ? 3.314 5.250 -15.023 1.00 86.56 260 LYS A CA 1
ATOM 2178 C C . LYS A 1 260 ? 4.096 4.067 -15.622 1.00 86.56 260 LYS A C 1
ATOM 2180 O O . LYS A 1 260 ? 4.497 4.103 -16.785 1.00 86.56 260 LYS A O 1
ATOM 2185 N N . VAL A 1 261 ? 4.412 3.056 -14.811 1.00 90.94 261 VAL A N 1
ATOM 2186 C CA . VAL A 1 261 ? 5.041 1.770 -15.191 1.00 90.94 261 VAL A CA 1
ATOM 2187 C C . VAL A 1 261 ? 4.049 0.651 -14.879 1.00 90.94 261 VAL A C 1
ATOM 2189 O O . VAL A 1 261 ? 3.558 0.612 -13.763 1.00 90.94 261 VAL A O 1
ATOM 2192 N N . ILE A 1 262 ? 3.714 -0.237 -15.826 1.00 90.44 262 ILE A N 1
ATOM 2193 C CA . ILE A 1 262 ? 2.610 -1.200 -15.642 1.00 90.44 262 ILE A CA 1
ATOM 2194 C C . ILE A 1 262 ? 3.093 -2.309 -14.698 1.00 90.44 262 ILE A C 1
ATOM 2196 O O . ILE A 1 262 ? 4.025 -3.037 -15.060 1.00 90.44 262 ILE A O 1
ATOM 2200 N N . PRO A 1 263 ? 2.508 -2.462 -13.499 1.00 95.56 263 PRO A N 1
ATOM 2201 C CA . PRO A 1 263 ? 2.860 -3.566 -12.623 1.00 95.56 263 PRO A CA 1
ATOM 2202 C C . PRO A 1 263 ? 2.370 -4.890 -13.225 1.00 95.56 263 PRO A C 1
ATOM 2204 O O . PRO A 1 263 ? 1.242 -4.992 -13.707 1.00 95.56 263 PRO A O 1
ATOM 2207 N N . ILE A 1 264 ? 3.234 -5.903 -13.198 1.00 97.19 264 ILE A N 1
ATOM 2208 C CA . ILE A 1 264 ? 2.915 -7.295 -13.522 1.00 97.19 264 ILE A CA 1
ATOM 2209 C C . ILE A 1 264 ? 2.861 -8.065 -12.205 1.00 97.19 264 ILE A C 1
ATOM 2211 O O . ILE A 1 264 ? 3.869 -8.153 -11.494 1.00 97.19 264 ILE A O 1
ATOM 2215 N N . CYS A 1 265 ? 1.696 -8.625 -11.902 1.00 96.75 265 CYS A N 1
ATOM 2216 C CA . CYS A 1 265 ? 1.401 -9.355 -10.675 1.00 96.75 265 CYS A CA 1
ATOM 2217 C C . CYS A 1 265 ? 0.819 -10.739 -10.991 1.00 96.75 265 CYS A C 1
ATOM 2219 O O . CYS A 1 265 ? 0.323 -10.985 -12.090 1.00 96.75 265 CYS A O 1
ATOM 2221 N N . VAL A 1 266 ? 0.814 -11.620 -9.992 1.00 96.88 266 VAL A N 1
ATOM 2222 C CA . VAL A 1 266 ? 0.036 -12.869 -10.010 1.00 96.88 266 VAL A CA 1
ATOM 2223 C C . VAL A 1 266 ? -1.286 -12.664 -9.256 1.00 96.88 266 VAL A C 1
ATOM 2225 O O . VAL A 1 266 ? -1.361 -11.854 -8.324 1.00 96.88 266 VAL A O 1
ATOM 2228 N N . LYS A 1 267 ? -2.344 -13.370 -9.671 1.00 97.44 267 LYS A N 1
ATOM 2229 C CA . LYS A 1 267 ? -3.663 -13.358 -9.021 1.00 97.44 267 LYS A CA 1
ATOM 2230 C C . LYS A 1 267 ? -3.576 -13.785 -7.561 1.00 97.44 267 LYS A C 1
ATOM 2232 O O . LYS A 1 267 ? -3.069 -14.850 -7.221 1.00 97.44 267 LYS A O 1
ATOM 2237 N N . ASN A 1 268 ? -4.139 -12.952 -6.698 1.00 95.62 268 ASN A N 1
ATOM 2238 C CA . ASN A 1 268 ? -4.375 -13.203 -5.288 1.00 95.62 268 ASN A CA 1
ATOM 2239 C C . ASN A 1 268 ? -5.597 -12.383 -4.838 1.00 95.62 268 ASN A C 1
ATOM 2241 O O . ASN A 1 268 ? -6.165 -11.607 -5.605 1.00 95.62 268 ASN A O 1
ATOM 2245 N N . LYS A 1 269 ? -6.020 -12.538 -3.580 1.00 96.62 269 LYS A N 1
ATOM 2246 C CA . LYS A 1 269 ? -7.217 -11.845 -3.074 1.00 96.62 269 LYS A CA 1
ATOM 2247 C C . LYS A 1 269 ? -7.118 -10.316 -3.159 1.00 96.62 269 LYS A C 1
ATOM 2249 O O . LYS A 1 269 ? -8.115 -9.672 -3.460 1.00 96.62 269 LYS A O 1
ATOM 2254 N N . TRP A 1 270 ? -5.941 -9.743 -2.910 1.00 96.50 270 TRP A N 1
ATOM 2255 C CA . TRP A 1 270 ? -5.733 -8.296 -2.966 1.00 96.50 270 TRP A CA 1
ATOM 2256 C C . TRP A 1 270 ? -5.710 -7.785 -4.413 1.00 96.50 270 TRP A C 1
ATOM 2258 O O . TRP A 1 270 ? -6.409 -6.823 -4.729 1.00 96.50 270 TRP A O 1
ATOM 2268 N N . THR A 1 271 ? -4.987 -8.450 -5.322 1.00 95.06 271 THR A N 1
ATOM 2269 C CA . THR A 1 271 ? -4.944 -8.056 -6.741 1.00 95.06 271 THR A CA 1
ATOM 2270 C C . THR A 1 271 ? -6.312 -8.190 -7.402 1.00 95.06 271 THR A C 1
ATOM 2272 O O . THR A 1 271 ? -6.688 -7.322 -8.181 1.00 95.06 271 THR A O 1
ATOM 2275 N N . GLU A 1 272 ? -7.116 -9.185 -7.020 1.00 95.31 272 GLU A N 1
ATOM 2276 C CA . GLU A 1 272 ? -8.508 -9.313 -7.471 1.00 95.31 272 GLU A CA 1
ATOM 2277 C C . GLU A 1 272 ? -9.410 -8.159 -7.004 1.00 95.31 272 GLU A C 1
ATOM 2279 O O . GLU A 1 272 ? -10.340 -7.795 -7.720 1.00 95.31 272 GLU A O 1
ATOM 2284 N N . ILE A 1 273 ? -9.143 -7.557 -5.839 1.00 91.81 273 ILE A N 1
ATOM 2285 C CA . ILE A 1 273 ? -9.855 -6.352 -5.371 1.00 91.81 273 ILE A CA 1
ATOM 2286 C C . ILE A 1 273 ? -9.375 -5.097 -6.121 1.00 91.81 273 ILE A C 1
ATOM 2288 O O . ILE A 1 273 ? -10.140 -4.149 -6.310 1.00 91.81 273 ILE A O 1
ATOM 2292 N N . MET A 1 274 ? -8.107 -5.075 -6.538 1.00 87.62 274 MET A N 1
ATOM 2293 C CA . MET A 1 274 ? -7.473 -3.905 -7.149 1.00 87.62 274 MET A CA 1
ATOM 2294 C C . MET A 1 274 ? -7.533 -3.874 -8.678 1.00 87.62 274 MET A C 1
ATOM 2296 O O . MET A 1 274 ? -7.327 -2.803 -9.246 1.00 87.62 274 MET A O 1
ATOM 2300 N N . LYS A 1 275 ? -7.823 -4.996 -9.348 1.00 85.50 275 LYS A N 1
ATOM 2301 C CA . LYS A 1 275 ? -7.767 -5.130 -10.818 1.00 85.50 275 LYS A CA 1
ATOM 2302 C C . LYS A 1 275 ? -8.632 -4.124 -11.581 1.00 85.50 275 LYS A C 1
ATOM 2304 O O . LYS A 1 275 ? -8.247 -3.700 -12.661 1.00 85.50 275 LYS A O 1
ATOM 2309 N N . ASP A 1 276 ? -9.762 -3.720 -10.999 1.00 78.81 276 ASP A N 1
ATOM 2310 C CA . ASP A 1 276 ? -10.691 -2.763 -11.613 1.00 78.81 276 ASP A CA 1
ATOM 2311 C C . ASP A 1 276 ? -10.374 -1.309 -11.217 1.00 78.81 276 ASP A C 1
ATOM 2313 O O . ASP A 1 276 ? -10.968 -0.369 -11.739 1.00 78.81 276 ASP A O 1
ATOM 2317 N N . LYS A 1 277 ? -9.444 -1.116 -10.273 1.00 80.75 277 LYS A N 1
ATOM 2318 C CA . LYS A 1 277 ? -9.045 0.195 -9.746 1.00 80.75 277 LYS A CA 1
ATOM 2319 C C . LYS A 1 277 ? -7.728 0.662 -10.349 1.00 80.75 277 LYS A C 1
ATOM 2321 O O . LYS A 1 277 ? -7.583 1.839 -10.647 1.00 80.75 277 LYS A O 1
ATOM 2326 N N . VAL A 1 278 ? -6.767 -0.245 -10.519 1.00 83.00 278 VAL A N 1
ATOM 2327 C CA . VAL A 1 278 ? -5.412 0.059 -10.993 1.00 83.00 278 VAL A CA 1
ATOM 2328 C C . VAL A 1 278 ? -5.132 -0.712 -12.275 1.00 83.00 278 VAL A C 1
ATOM 2330 O O . VAL A 1 278 ? -5.332 -1.923 -12.330 1.00 83.00 278 VAL A O 1
ATOM 2333 N N . HIS A 1 279 ? -4.565 -0.037 -13.274 1.00 80.25 279 HIS A N 1
ATOM 2334 C CA . HIS A 1 279 ? -4.071 -0.706 -14.472 1.00 80.25 279 HIS A CA 1
ATOM 2335 C C . HIS A 1 279 ? -2.862 -1.599 -14.145 1.00 80.25 279 HIS A C 1
ATOM 2337 O O . HIS A 1 279 ? -1.801 -1.108 -13.756 1.00 80.25 279 HIS A O 1
ATOM 2343 N N . MET A 1 280 ? -3.023 -2.913 -14.306 1.00 89.19 280 MET A N 1
ATOM 2344 C CA . MET A 1 280 ? -1.987 -3.919 -14.067 1.00 89.19 280 MET A CA 1
ATOM 2345 C C . MET A 1 280 ? -2.134 -5.096 -15.031 1.00 89.19 280 MET A C 1
ATOM 2347 O O . MET A 1 280 ? -3.225 -5.373 -15.525 1.00 89.19 280 MET A O 1
ATOM 2351 N N . ILE A 1 281 ? -1.045 -5.831 -15.241 1.00 93.56 281 ILE A N 1
ATOM 2352 C CA . ILE A 1 281 ? -1.097 -7.166 -15.840 1.00 93.56 281 ILE A CA 1
ATOM 2353 C C . ILE A 1 281 ? -1.239 -8.180 -14.714 1.00 93.56 281 ILE A C 1
ATOM 2355 O O . ILE A 1 281 ? -0.450 -8.174 -13.766 1.00 93.56 281 ILE A O 1
ATOM 2359 N N . LEU A 1 282 ? -2.229 -9.058 -14.841 1.00 94.12 282 LEU A N 1
ATOM 2360 C CA . LEU A 1 282 ? -2.570 -10.028 -13.816 1.00 94.12 282 LEU A CA 1
ATOM 2361 C C . LEU A 1 282 ? -2.513 -11.457 -14.371 1.00 94.12 282 LEU A C 1
ATOM 2363 O O . LEU A 1 282 ? -3.380 -11.875 -15.138 1.00 94.12 282 LEU A O 1
ATOM 2367 N N . LEU A 1 283 ? -1.464 -12.181 -13.987 1.00 96.88 283 LEU A N 1
ATOM 2368 C CA . LEU A 1 283 ? -1.161 -13.546 -14.422 1.00 96.88 283 LEU A CA 1
ATOM 2369 C C . LEU A 1 283 ? -1.794 -14.582 -13.485 1.00 96.88 283 LEU A C 1
ATOM 2371 O O . LEU A 1 283 ? -1.932 -14.322 -12.290 1.00 96.88 283 LEU A O 1
ATOM 2375 N N . ASP A 1 284 ? -2.113 -15.775 -13.988 1.00 96.44 284 ASP A N 1
ATOM 2376 C CA . ASP A 1 284 ? -2.501 -16.898 -13.123 1.00 96.44 284 ASP A CA 1
ATOM 2377 C C . ASP A 1 284 ? -1.281 -17.470 -12.380 1.00 96.44 284 ASP A C 1
ATOM 2379 O O . ASP A 1 284 ? -1.369 -17.789 -11.193 1.00 96.44 284 ASP A O 1
ATOM 2383 N N . LYS A 1 285 ? -0.119 -17.529 -13.044 1.00 96.31 285 LYS A N 1
ATOM 2384 C CA . LYS A 1 285 ? 1.189 -17.878 -12.460 1.00 96.31 285 LYS A CA 1
ATOM 2385 C C . LYS A 1 285 ? 2.340 -17.219 -13.234 1.00 96.31 285 LYS A C 1
ATOM 2387 O O . LYS A 1 285 ? 2.155 -16.712 -14.336 1.00 96.31 285 LYS A O 1
ATOM 2392 N N . TRP A 1 286 ? 3.544 -17.201 -12.660 1.00 96.75 286 TRP A N 1
ATOM 2393 C CA . TRP A 1 286 ? 4.693 -16.497 -13.255 1.00 96.75 286 TRP A CA 1
ATOM 2394 C C . TRP A 1 286 ? 5.161 -17.093 -14.585 1.00 96.75 286 TRP A C 1
ATOM 2396 O O . TRP A 1 286 ? 5.637 -16.356 -15.446 1.00 96.75 286 TRP A O 1
ATOM 2406 N N . GLU A 1 287 ? 5.010 -18.403 -14.764 1.00 96.62 287 GLU A N 1
ATOM 2407 C CA . GLU A 1 287 ? 5.369 -19.127 -15.985 1.00 96.62 287 GLU A CA 1
ATOM 2408 C C . GLU A 1 287 ? 4.599 -18.616 -17.207 1.00 96.62 287 GLU A C 1
ATOM 2410 O O . GLU A 1 287 ? 5.140 -18.620 -18.312 1.00 96.62 287 GLU A O 1
ATOM 2415 N N . ASP A 1 288 ? 3.377 -18.117 -17.003 1.00 96.81 288 ASP A N 1
ATOM 2416 C CA . ASP A 1 288 ? 2.519 -17.620 -18.082 1.00 96.81 288 ASP A CA 1
ATOM 2417 C C . ASP A 1 288 ? 3.085 -16.346 -18.729 1.00 96.81 288 ASP A C 1
ATOM 2419 O O . ASP A 1 288 ? 2.727 -16.009 -19.856 1.00 96.81 288 ASP A O 1
ATOM 2423 N N . LEU A 1 289 ? 3.996 -15.634 -18.049 1.00 96.62 289 LEU A N 1
ATOM 2424 C CA . LEU A 1 289 ? 4.569 -14.387 -18.556 1.00 96.62 289 LEU A CA 1
ATOM 2425 C C . LEU A 1 289 ? 5.354 -14.580 -19.857 1.00 96.62 289 LEU A C 1
ATOM 2427 O O . LEU A 1 289 ? 5.417 -13.658 -20.668 1.00 96.62 289 LEU A O 1
ATOM 2431 N N . LYS A 1 290 ? 5.964 -15.754 -20.057 1.00 93.38 290 LYS A N 1
ATOM 2432 C CA . LYS A 1 290 ? 6.806 -16.027 -21.229 1.00 93.38 290 LYS A CA 1
ATOM 2433 C C . LYS A 1 290 ? 6.037 -15.872 -22.544 1.00 93.38 290 LYS A C 1
ATOM 2435 O O . LYS A 1 290 ? 6.600 -15.379 -23.518 1.00 93.38 290 LYS A O 1
ATOM 2440 N N . ASP A 1 291 ? 4.762 -16.250 -22.533 1.00 91.44 291 ASP A N 1
ATOM 2441 C CA . ASP A 1 291 ? 3.884 -16.251 -23.703 1.00 91.44 291 ASP A CA 1
ATOM 2442 C C . ASP A 1 291 ? 2.822 -15.133 -23.634 1.00 91.44 291 ASP A C 1
ATOM 2444 O O . ASP A 1 291 ? 1.911 -15.070 -24.462 1.00 91.44 291 ASP A O 1
ATOM 2448 N N . TYR A 1 292 ? 2.923 -14.231 -22.649 1.00 91.50 292 TYR A N 1
ATOM 2449 C CA . TYR A 1 292 ? 1.927 -13.187 -22.422 1.00 91.50 292 TYR A CA 1
ATOM 2450 C C . TYR A 1 292 ? 2.078 -12.026 -23.425 1.00 91.50 292 TYR A C 1
ATOM 2452 O O . TYR A 1 292 ? 3.173 -11.475 -23.578 1.00 91.50 292 TYR A O 1
ATOM 2460 N N . PRO A 1 293 ? 0.996 -11.574 -24.087 1.00 87.19 293 PRO A N 1
ATOM 2461 C CA . PRO A 1 293 ? 1.071 -10.488 -25.060 1.00 87.19 293 PRO A CA 1
ATOM 2462 C C . PRO A 1 293 ? 1.236 -9.122 -24.371 1.00 87.19 293 PRO A C 1
ATOM 2464 O O . PRO A 1 293 ? 0.286 -8.556 -23.841 1.00 87.19 293 PRO A O 1
ATOM 2467 N N . LEU A 1 294 ? 2.438 -8.542 -24.407 1.00 84.25 294 LEU A N 1
ATOM 2468 C CA . LEU A 1 294 ? 2.767 -7.267 -23.745 1.00 84.25 294 LEU A CA 1
ATOM 2469 C C . LEU A 1 294 ? 2.431 -6.018 -24.587 1.00 84.25 294 LEU A C 1
ATOM 2471 O O . LEU A 1 294 ? 3.264 -5.130 -24.766 1.00 84.25 294 LEU A O 1
ATOM 2475 N N . ASN A 1 295 ? 1.194 -5.918 -25.076 1.00 72.12 295 ASN A N 1
ATOM 2476 C CA . ASN A 1 295 ? 0.760 -4.850 -25.995 1.00 72.12 295 ASN A CA 1
ATOM 2477 C C . ASN A 1 295 ? 0.063 -3.662 -25.295 1.00 72.12 295 ASN A C 1
ATOM 2479 O O . ASN A 1 295 ? -0.777 -2.992 -25.891 1.00 72.12 295 ASN A O 1
ATOM 2483 N N . TYR A 1 296 ? 0.398 -3.393 -24.031 1.00 68.50 296 TYR A N 1
ATOM 2484 C CA . TYR A 1 296 ? -0.282 -2.394 -23.198 1.00 68.50 296 TYR A CA 1
ATOM 2485 C C . TYR A 1 296 ? 0.462 -1.053 -23.163 1.00 68.50 296 TYR A C 1
ATOM 2487 O O . TYR A 1 296 ? 1.696 -1.007 -23.167 1.00 68.50 296 TYR A O 1
ATOM 2495 N N . THR A 1 297 ? -0.283 0.055 -23.075 1.00 64.25 297 THR A N 1
ATOM 2496 C CA . THR A 1 297 ? 0.285 1.399 -22.887 1.00 64.25 297 THR A CA 1
ATOM 2497 C C . THR A 1 297 ? -0.447 2.161 -21.785 1.00 64.25 297 THR A C 1
ATOM 2499 O O . THR A 1 297 ? -1.643 1.993 -21.590 1.00 64.25 297 THR A O 1
ATOM 2502 N N . TRP A 1 298 ? 0.262 3.056 -21.095 1.00 61.00 298 TRP A N 1
ATOM 2503 C CA . TRP A 1 298 ? -0.300 3.910 -20.037 1.00 61.00 298 TRP A CA 1
ATOM 2504 C C . TRP A 1 298 ? -1.219 5.037 -20.531 1.00 61.00 298 TRP A C 1
ATOM 2506 O O . TRP A 1 298 ? -1.692 5.826 -19.718 1.00 61.00 298 TRP A O 1
ATOM 2516 N N . ARG A 1 299 ? -1.447 5.169 -21.846 1.00 53.84 299 ARG A N 1
ATOM 2517 C CA . ARG A 1 299 ? -2.085 6.355 -22.449 1.00 53.84 299 ARG A CA 1
ATOM 2518 C C . ARG A 1 299 ? -3.580 6.509 -22.135 1.00 53.84 299 ARG A C 1
ATOM 2520 O O . ARG A 1 299 ? -4.154 7.518 -22.521 1.00 53.84 299 ARG A O 1
ATOM 2527 N N . GLU A 1 300 ? -4.189 5.566 -21.421 1.00 46.31 300 GLU A N 1
ATOM 2528 C CA . GLU A 1 300 ? -5.649 5.487 -21.266 1.00 46.31 300 GLU A CA 1
ATOM 2529 C C . GLU A 1 300 ? -6.174 5.743 -19.842 1.00 46.31 300 GLU A C 1
ATOM 2531 O O . GLU A 1 300 ? -7.382 5.683 -19.640 1.00 46.31 300 GLU A O 1
ATOM 2536 N N . TYR A 1 301 ? -5.328 6.064 -18.851 1.00 48.62 301 TYR A N 1
ATOM 2537 C CA . TYR A 1 301 ? -5.786 6.143 -17.454 1.00 48.62 301 TYR A CA 1
ATOM 2538 C C . TYR A 1 301 ? -5.374 7.425 -16.719 1.00 48.62 301 TYR A C 1
ATOM 2540 O O . TYR A 1 301 ? -4.200 7.795 -16.662 1.00 48.62 301 TYR A O 1
ATOM 2548 N N . GLN A 1 302 ? -6.371 8.082 -16.118 1.00 43.34 302 GLN A N 1
ATOM 2549 C CA . GLN A 1 302 ? -6.189 9.081 -15.067 1.00 43.34 302 GLN A CA 1
ATOM 2550 C C . GLN A 1 302 ? -5.814 8.346 -13.770 1.00 43.34 302 GLN A C 1
ATOM 2552 O O . GLN A 1 302 ? -6.351 7.274 -13.491 1.00 43.34 302 GLN A O 1
ATOM 2557 N N . CYS A 1 303 ? -4.844 8.874 -13.015 1.00 41.00 303 CYS A N 1
ATOM 2558 C CA . CYS A 1 303 ? -4.480 8.325 -11.709 1.00 41.00 303 CYS A CA 1
ATOM 2559 C C . CYS A 1 303 ? -5.728 8.219 -10.824 1.00 41.00 303 CYS A C 1
ATOM 2561 O O . CYS A 1 303 ? -6.599 9.080 -10.883 1.00 41.00 303 CYS A O 1
ATOM 2563 N N . ILE A 1 304 ? -5.803 7.161 -10.018 1.00 41.72 304 ILE A N 1
ATOM 2564 C CA . ILE A 1 304 ? -6.904 6.947 -9.078 1.00 41.72 304 ILE A CA 1
ATOM 2565 C C . ILE A 1 304 ? -6.957 8.139 -8.122 1.00 41.72 304 ILE A C 1
ATOM 2567 O O . ILE A 1 304 ? -5.974 8.401 -7.426 1.00 41.72 304 ILE A O 1
ATOM 2571 N N . ASP A 1 305 ? -8.100 8.817 -8.068 1.00 30.61 305 ASP A N 1
ATOM 2572 C CA . ASP A 1 305 ? -8.439 9.702 -6.958 1.00 30.61 305 ASP A CA 1
ATOM 2573 C C . ASP A 1 305 ? -8.694 8.816 -5.724 1.00 30.61 305 ASP A C 1
ATOM 2575 O O . ASP A 1 305 ? -9.767 8.225 -5.581 1.00 30.61 305 ASP A O 1
ATOM 2579 N N . ILE A 1 306 ? -7.668 8.643 -4.881 1.00 35.91 306 ILE A N 1
ATOM 2580 C CA . ILE A 1 306 ? -7.757 8.005 -3.552 1.00 35.91 306 ILE A CA 1
ATOM 2581 C C . ILE A 1 306 ? -7.757 9.092 -2.482 1.00 35.91 306 ILE A C 1
ATOM 2583 O O . ILE A 1 306 ? -6.829 9.934 -2.492 1.00 35.91 306 ILE A O 1
#

Foldseek 3Di:
DDDQQLVLLCVQPVVCPPPDPVRSVVCCVPPVVVLLGGSPHDAPLPLPFDAVLNVVVPAQAEDDDPCVCVVASSSVSVCVSYPPDPPDPDPPDDPEHEYEYEQVCLVVCLVVLLPDPEAYEYEYADYLDADDPVNVVSVVPRPRHDAYEYDLYLDLRHHYDANTFYGPVDQRNRNVLLSVLLVVQVVVVPGPAQQAEEADDDDCQDPVCPCLCVLVVVDDHDDDDRNNVVLVVQLNYQEYEDEAHSGNHDNVCNSCLSSVHAYEYEDDSVCVSCVVPGHHHYHPDSNCVVVDDPPDGSPPDDRGPD

Secondary structure (DSSP, 8-state):
-PPP-HHHHHHH-GGGTT--HHHHHHHIIIIITTTT--SS----TTSS--BHHHHHHHSSEEE--HHHHHHSTTGGG-GGGS-SS-----TT--SSEEEEEEGGGTGGGHHHHHT--S-EEEEEES-SSPB-HHHHHHHTTSTTEEEEEETTB--TTSEEPP-BBPPTTSGGG-HHHHHHHHHHHHHTSSPP---EEEE------SGGGTTHHHHTTTSPPPPP--HHHHHHHHTTEEEEE----SSSS-HHHHHHHHTT-EEEEE--HHHHHHTTTS--EEESSGGGGGG------GGG-PPP--

Radius of gyration: 21.51 Å; chains: 1; bounding box: 49×55×57 Å

Sequence (306 aa):
MKTFNWEQYIQNYPDLSGFTREKAIRHYNRFGKKENRTDSVLPDFNNGIISGEKIQLRCDYFIGTLYDINSNPLIKLEVHKFPEKWLKFSSDVKKECKIFCYTHRMFEFMDLLHGIEFPFDIYFHNSDENFTEEMYQTLKKVPFVKQIYSQNNTVKEVITLPIGQANSSWKHGNSKILGDKMKCIEKSMDCVEKTMGIFLNFNITTPKRVGLRDILNFIPWVENKEYQEYIDTLAKYRFCICVEGNGLDTHRFWECVYLKVIPICVKNKWTEIMKDKVHMILLDKWEDLKDYPLNYTWREYQCIDI

Organism: NCBI:txid1070528

pLDDT: mean 85.24, std 14.69, range [30.61, 98.5]